Protein AF-A0A7S0GGL2-F1 (afdb_monomer)

InterPro domains:
  IPR001406 Pseudouridine synthase I, TruA [PTHR11142] (1-83)
  IPR020095 Pseudouridine synthase I, TruA, C-terminal [G3DSA:3.30.70.6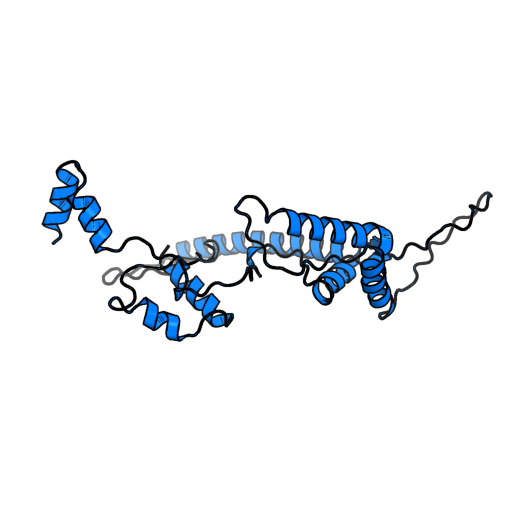60] (1-111)
  IPR020097 Pseudouridine synthase I, TruA, alpha/beta domain [PF01416] (1-54)
  IPR020103 Pseudouridine synthase, catalytic domain superfamily [SSF55120] (1-62)

Nearest PDB structures (foldseek):
  7u5e-assembly1_I  TM=2.558E-01  e=5.193E+00  Aeromonas salmonicida

Secondary structure (DSSP, 8-state):
-HHHHHHHHHHHHHTTSS-TTHHHHHH-TTT-SS-B-PPPPPSTT--------TT-PPP--HHHHHHHHHHHHHHHHHHHHHHHHHHHHHHHHHHH-EEEIIIIIHHHHHHHHHHHHHTT-SS-------------HHHHHHHHHHHHHSS-------PPP-----PPPS------EEEHHHHHHHHHHHH----S-GGG-----PPPGGGSPB---HHHHHHHHHHS---HHHHHHHHTT-

Structure (mmCIF, N/CA/C/O backbone):
data_AF-A0A7S0GGL2-F1
#
_entry.id   AF-A0A7S0GGL2-F1
#
loop_
_atom_site.group_PDB
_atom_site.id
_atom_site.type_symbol
_atom_site.label_atom_id
_atom_site.label_alt_id
_atom_site.label_comp_id
_atom_site.label_asym_id
_atom_site.label_entity_id
_atom_site.label_seq_id
_atom_site.pdbx_PDB_ins_code
_atom_site.Cartn_x
_atom_site.Cartn_y
_atom_site.Cartn_z
_atom_site.occupancy
_atom_site.B_iso_or_equiv
_atom_site.auth_seq_id
_atom_site.auth_comp_id
_atom_site.auth_asym_id
_atom_site.auth_atom_id
_atom_site.pdbx_PDB_model_num
ATOM 1 N N . HIS A 1 1 ? -1.624 2.626 17.159 1.00 85.12 1 HIS A N 1
ATOM 2 C CA . HIS A 1 1 ? -1.009 1.329 16.772 1.00 85.12 1 HIS A CA 1
ATOM 3 C C . HIS A 1 1 ? -1.930 0.103 16.883 1.00 85.12 1 HIS A C 1
ATOM 5 O O . HIS A 1 1 ? -1.621 -0.893 16.240 1.00 85.12 1 HIS A O 1
ATOM 11 N N . MET A 1 2 ? -3.026 0.138 17.659 1.00 89.06 2 MET A N 1
ATOM 12 C CA . MET A 1 2 ? -3.895 -1.026 17.925 1.00 89.06 2 MET A CA 1
ATOM 13 C C . MET A 1 2 ? -4.377 -1.755 16.659 1.00 89.06 2 MET A C 1
ATOM 15 O O . MET A 1 2 ? -4.039 -2.921 16.479 1.00 89.06 2 MET A O 1
ATOM 19 N N . ILE A 1 3 ? -5.062 -1.053 15.748 1.00 91.31 3 ILE A N 1
ATOM 20 C CA . ILE A 1 3 ? -5.593 -1.624 14.494 1.00 91.31 3 ILE A CA 1
ATOM 21 C C . ILE A 1 3 ? -4.484 -2.320 13.689 1.00 91.31 3 ILE A C 1
ATOM 23 O O . ILE A 1 3 ? -4.624 -3.470 13.293 1.00 91.31 3 ILE A O 1
ATOM 27 N N . ARG A 1 4 ? -3.326 -1.666 13.537 1.00 91.81 4 ARG A N 1
ATOM 28 C CA . ARG A 1 4 ? -2.160 -2.211 12.815 1.00 91.81 4 ARG A CA 1
ATOM 29 C C . ARG A 1 4 ? -1.585 -3.483 13.454 1.00 91.81 4 ARG A C 1
ATOM 31 O O . ARG A 1 4 ? -0.989 -4.285 12.744 1.00 91.81 4 ARG A O 1
ATOM 38 N N . CYS A 1 5 ? -1.726 -3.666 14.770 1.00 89.56 5 CYS A N 1
ATOM 39 C CA . CYS A 1 5 ? -1.315 -4.904 15.443 1.00 89.56 5 CYS A CA 1
ATOM 40 C C . CYS A 1 5 ? -2.316 -6.031 15.169 1.00 89.56 5 CYS A C 1
ATOM 42 O O . CYS A 1 5 ? -1.895 -7.133 14.843 1.00 89.56 5 CYS A O 1
ATOM 44 N N . ILE A 1 6 ? -3.620 -5.742 15.256 1.00 91.62 6 ILE A N 1
ATOM 45 C CA . ILE A 1 6 ? -4.685 -6.717 14.973 1.00 91.62 6 ILE A CA 1
ATOM 46 C C . ILE A 1 6 ? -4.562 -7.212 13.531 1.00 91.62 6 ILE A C 1
ATOM 48 O O . ILE A 1 6 ? -4.436 -8.408 13.308 1.00 91.62 6 ILE A O 1
ATOM 52 N N . VAL A 1 7 ? -4.482 -6.287 12.570 1.00 92.00 7 VAL A N 1
ATOM 53 C CA . VAL A 1 7 ? -4.337 -6.599 11.140 1.00 92.00 7 VAL A CA 1
ATOM 54 C C . VAL A 1 7 ? -3.110 -7.474 10.877 1.00 92.00 7 VAL A C 1
ATOM 56 O O . VAL A 1 7 ? -3.201 -8.453 10.148 1.00 92.00 7 VAL A O 1
ATOM 59 N N . SER A 1 8 ? -1.975 -7.165 11.508 1.00 90.25 8 SER A N 1
ATOM 60 C CA . SER A 1 8 ? -0.751 -7.966 11.398 1.00 90.25 8 SER A CA 1
ATOM 61 C C . SER A 1 8 ? -0.955 -9.413 11.864 1.00 90.25 8 SER A C 1
ATOM 63 O O . SER A 1 8 ? -0.558 -10.345 11.169 1.00 90.25 8 SER A O 1
ATOM 65 N N . ILE A 1 9 ? -1.629 -9.613 13.003 1.00 90.31 9 ILE A N 1
ATOM 66 C CA . ILE A 1 9 ? -1.954 -10.949 13.525 1.00 90.31 9 ILE A CA 1
ATOM 67 C C . ILE A 1 9 ? -2.893 -11.689 12.572 1.00 90.31 9 ILE A C 1
ATOM 69 O O . ILE A 1 9 ? -2.624 -12.839 12.231 1.00 90.31 9 ILE A O 1
ATOM 73 N N . THR A 1 10 ? -3.932 -11.021 12.070 1.00 91.88 10 THR A N 1
ATOM 74 C CA . THR A 1 10 ? -4.851 -11.603 11.083 1.00 91.88 10 THR A CA 1
ATOM 75 C C . THR A 1 10 ? -4.122 -12.020 9.802 1.00 91.88 10 THR A C 1
ATOM 77 O O . THR A 1 10 ? -4.358 -13.115 9.299 1.00 91.88 10 THR A O 1
ATOM 80 N N . PHE A 1 11 ? -3.186 -11.205 9.303 1.00 89.88 11 PHE A N 1
ATOM 81 C CA . PHE A 1 11 ? -2.358 -11.560 8.146 1.00 89.88 11 PHE A CA 1
ATOM 82 C C . PHE A 1 11 ? -1.427 -12.743 8.419 1.00 89.88 11 PHE A C 1
ATOM 84 O O . PHE A 1 11 ? -1.179 -13.521 7.504 1.00 89.88 11 PHE A O 1
ATOM 91 N N . MET A 1 12 ? -0.892 -12.893 9.635 1.00 88.62 12 MET A N 1
ATOM 92 C CA . MET A 1 12 ? -0.079 -14.065 9.991 1.00 88.62 12 MET A CA 1
ATOM 93 C C . MET A 1 12 ? -0.921 -15.346 9.991 1.00 88.62 12 MET A C 1
ATOM 95 O O . MET A 1 12 ? -0.458 -16.365 9.491 1.00 88.62 12 MET A O 1
ATOM 99 N N . VAL A 1 13 ? -2.171 -15.283 10.459 1.00 91.38 13 VAL A N 1
ATOM 100 C CA . VAL A 1 13 ? -3.112 -16.412 10.361 1.00 91.38 13 VAL A CA 1
ATOM 101 C C . VAL A 1 13 ? -3.452 -16.724 8.900 1.00 91.38 13 VAL A C 1
ATOM 103 O O . VAL A 1 13 ? -3.399 -17.879 8.495 1.00 91.38 13 VAL A O 1
ATOM 106 N N . GLY A 1 14 ? -3.742 -15.705 8.083 1.00 89.12 14 GLY A N 1
ATOM 107 C CA . GLY A 1 14 ? -4.053 -15.885 6.658 1.00 89.12 14 GLY A CA 1
ATOM 108 C C . GLY A 1 14 ? -2.878 -16.386 5.807 1.00 89.12 14 GLY A C 1
ATOM 109 O O . GLY A 1 14 ? -3.097 -16.977 4.759 1.00 89.12 14 GLY A O 1
ATOM 110 N N . GLN A 1 15 ? -1.640 -16.175 6.261 1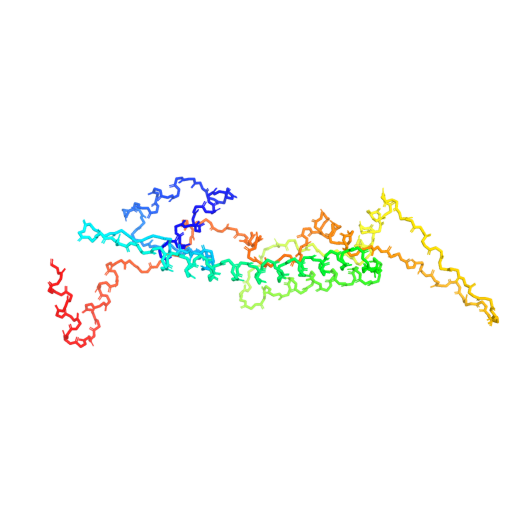.00 87.94 15 GLN A N 1
ATOM 111 C CA . GLN A 1 15 ? -0.422 -16.740 5.665 1.00 87.94 15 GLN A CA 1
ATOM 112 C C . GLN A 1 15 ? -0.048 -18.110 6.257 1.00 87.94 15 GLN A C 1
ATOM 114 O O . GLN A 1 15 ? 1.053 -18.590 6.002 1.00 87.94 15 GLN A O 1
ATOM 119 N N . GLU A 1 16 ? -0.913 -18.703 7.089 1.00 87.94 16 GLU A N 1
ATOM 120 C CA . GLU A 1 16 ? -0.693 -19.991 7.769 1.00 87.94 16 GLU A CA 1
ATOM 121 C C . GLU A 1 16 ? 0.537 -20.018 8.698 1.00 87.94 16 GLU A C 1
ATOM 123 O O . GLU A 1 16 ? 1.019 -21.076 9.100 1.00 87.94 16 GLU A O 1
ATOM 128 N N . LEU A 1 17 ? 1.034 -18.844 9.096 1.00 87.81 17 LEU A N 1
ATOM 129 C CA . LEU A 1 17 ? 2.144 -18.703 10.041 1.00 87.81 17 LEU A CA 1
ATOM 130 C C . LEU A 1 17 ? 1.690 -18.903 11.494 1.00 87.81 17 LEU A C 1
ATOM 132 O O . LEU A 1 17 ? 2.488 -19.262 12.356 1.00 87.81 17 LEU A O 1
ATOM 136 N N . GLU A 1 18 ? 0.409 -18.660 11.773 1.00 90.62 18 GLU A N 1
ATOM 137 C CA . GLU A 1 18 ? -0.217 -18.856 13.080 1.00 90.62 18 GLU A CA 1
ATOM 138 C C . GLU A 1 18 ? -1.558 -19.572 12.939 1.00 90.62 18 GLU A C 1
ATOM 140 O O . GLU A 1 18 ? -2.272 -19.413 11.949 1.00 90.62 18 GLU A O 1
ATOM 145 N N . LYS A 1 19 ? -1.947 -20.314 13.976 1.00 92.75 19 LYS A N 1
ATOM 146 C CA . LYS A 1 19 ? -3.270 -20.942 14.027 1.00 92.75 19 LYS A CA 1
ATOM 147 C C . LYS A 1 19 ? -4.346 -19.915 14.419 1.00 92.75 19 LYS A C 1
ATOM 149 O O . LYS A 1 19 ? -4.064 -19.064 15.262 1.00 92.75 19 LYS A O 1
ATOM 154 N N . PRO A 1 20 ? -5.598 -20.016 13.928 1.00 93.75 20 PRO A N 1
ATOM 155 C CA . PRO A 1 20 ? -6.679 -19.085 14.283 1.00 93.75 20 PRO A CA 1
ATOM 156 C C . PRO A 1 20 ? -6.919 -18.929 15.794 1.00 93.75 20 PRO A C 1
ATOM 158 O O . PRO A 1 20 ? -7.280 -17.850 16.264 1.00 93.75 20 PRO A O 1
ATOM 161 N N . GLN A 1 21 ? -6.651 -19.984 16.572 1.00 93.94 21 GLN A N 1
ATOM 162 C CA . GLN A 1 21 ? -6.771 -20.008 18.033 1.00 93.94 21 GLN A CA 1
ATOM 163 C C . GLN A 1 21 ? -5.877 -18.971 18.731 1.00 93.94 21 GLN A C 1
ATOM 165 O O . GLN A 1 21 ? -6.146 -18.619 19.880 1.00 93.94 21 GLN A O 1
ATOM 170 N N . ILE A 1 22 ? -4.847 -18.449 18.051 1.00 90.69 22 ILE A N 1
ATOM 171 C CA . ILE A 1 22 ? -3.942 -17.441 18.606 1.00 90.69 22 ILE A CA 1
ATOM 172 C C . ILE A 1 22 ? -4.695 -16.197 19.088 1.00 90.69 22 ILE A C 1
ATOM 174 O O . ILE A 1 22 ? -4.342 -15.633 20.116 1.00 90.69 22 ILE A O 1
ATOM 178 N N . MET A 1 23 ? -5.770 -15.788 18.403 1.00 89.00 23 MET A N 1
ATOM 179 C CA . MET A 1 23 ? -6.530 -14.597 18.794 1.00 89.00 23 MET A CA 1
ATOM 180 C C . MET A 1 23 ? -7.182 -14.767 20.165 1.00 89.00 23 MET A C 1
ATOM 182 O O . MET A 1 23 ? -7.050 -13.891 21.016 1.00 89.00 23 MET A O 1
ATOM 186 N N . THR A 1 24 ? -7.831 -15.908 20.405 1.00 90.50 24 THR A N 1
ATOM 187 C CA . THR A 1 24 ? -8.464 -16.211 21.694 1.00 90.50 24 THR A CA 1
ATOM 188 C C . THR A 1 24 ? -7.425 -16.322 22.802 1.00 90.50 24 THR A C 1
ATOM 190 O O . THR A 1 24 ? -7.624 -15.772 23.879 1.00 90.50 24 THR A O 1
ATOM 193 N N . GLN A 1 25 ? -6.286 -16.963 22.529 1.00 89.88 25 GLN A N 1
ATOM 194 C CA . GLN A 1 25 ? -5.216 -17.094 23.518 1.00 89.88 25 GLN A CA 1
ATOM 195 C C . GLN A 1 25 ? -4.610 -15.736 23.903 1.00 89.88 25 GLN A C 1
ATOM 197 O O . GLN A 1 25 ? -4.301 -15.510 25.067 1.00 89.88 25 GLN A O 1
ATOM 202 N N . LEU A 1 26 ? -4.451 -14.811 22.950 1.00 88.69 26 LEU A N 1
ATOM 203 C CA . LEU A 1 26 ? -3.907 -13.474 23.217 1.00 88.69 26 LEU A CA 1
ATOM 204 C C . LEU A 1 26 ? -4.879 -12.549 23.964 1.00 88.69 26 LEU A C 1
ATOM 206 O O . LEU A 1 26 ? -4.434 -11.568 24.557 1.00 88.69 26 LEU A O 1
ATOM 210 N N . LEU A 1 27 ? -6.183 -12.832 23.909 1.00 88.69 27 LEU A N 1
ATOM 211 C CA . LEU A 1 27 ? -7.211 -12.115 24.670 1.00 88.69 27 LEU A CA 1
ATOM 212 C C . LEU A 1 27 ? -7.397 -12.679 26.085 1.00 88.69 27 LEU A C 1
ATOM 214 O O . LEU A 1 27 ? -8.015 -12.023 26.922 1.00 88.69 27 LEU A O 1
ATOM 218 N N . ASP A 1 28 ? -6.857 -13.865 26.363 1.00 88.50 28 ASP A N 1
ATOM 219 C CA . ASP A 1 28 ? -6.895 -14.469 27.686 1.00 88.50 28 ASP A CA 1
ATOM 220 C C . ASP A 1 28 ? -5.820 -13.863 28.599 1.00 88.50 28 ASP A C 1
ATOM 222 O O . ASP A 1 28 ? -4.635 -14.204 28.555 1.00 88.50 28 ASP A O 1
ATOM 226 N N . ILE A 1 29 ? -6.267 -12.954 29.461 1.00 84.94 29 ILE A N 1
ATOM 227 C CA . ILE A 1 29 ? -5.422 -12.233 30.417 1.00 84.94 29 ILE A CA 1
ATOM 228 C C . ILE A 1 29 ? -4.818 -13.190 31.456 1.00 84.94 29 ILE A C 1
ATOM 230 O O . ILE A 1 29 ? -3.714 -12.940 31.939 1.00 84.94 29 ILE A O 1
ATOM 234 N N . SER A 1 30 ? -5.494 -14.301 31.775 1.00 84.62 30 SER A N 1
ATOM 235 C CA . SER A 1 30 ? -5.023 -15.245 32.794 1.00 84.62 30 SER A CA 1
ATOM 236 C C . SER A 1 30 ? -3.754 -15.979 32.353 1.00 84.62 30 SER A C 1
ATOM 238 O O . SER A 1 30 ? -2.825 -16.154 33.140 1.00 84.62 30 SER A O 1
ATOM 240 N N . THR A 1 31 ? -3.674 -16.342 31.072 1.00 81.19 31 THR A N 1
ATOM 241 C CA . THR A 1 31 ? -2.515 -17.030 30.486 1.00 81.19 31 THR A CA 1
ATOM 242 C C . THR A 1 31 ? -1.508 -16.063 29.857 1.00 81.19 31 THR A C 1
ATOM 244 O O . THR A 1 31 ? -0.315 -16.372 29.765 1.00 81.19 31 THR A O 1
ATOM 247 N N . ASN A 1 32 ? -1.950 -14.867 29.453 1.00 82.50 32 ASN A N 1
ATOM 248 C CA . ASN A 1 32 ? -1.137 -13.859 28.776 1.00 82.50 32 ASN A CA 1
ATOM 249 C C . ASN A 1 32 ? -1.280 -12.464 29.401 1.00 82.50 32 ASN A C 1
ATOM 251 O O . ASN A 1 32 ? -1.671 -11.504 28.740 1.00 82.50 32 ASN A O 1
ATOM 255 N N . ALA A 1 33 ? -0.842 -12.328 30.657 1.00 80.00 33 ALA A N 1
ATOM 256 C CA . ALA A 1 33 ? -0.850 -11.064 31.408 1.00 80.00 33 ALA A CA 1
ATOM 257 C C . ALA A 1 33 ? -0.071 -9.906 30.741 1.00 80.00 33 ALA A C 1
ATOM 259 O O . ALA A 1 33 ? -0.263 -8.735 31.069 1.00 80.00 33 ALA A O 1
ATOM 260 N N . ALA A 1 34 ? 0.820 -10.211 29.793 1.00 80.12 34 ALA A N 1
ATOM 261 C CA . ALA A 1 34 ? 1.583 -9.215 29.058 1.00 80.12 34 ALA A CA 1
ATOM 262 C C . ALA A 1 34 ? 1.552 -9.456 27.551 1.00 80.12 34 ALA A C 1
ATOM 264 O O . ALA A 1 34 ? 1.648 -10.581 27.060 1.00 80.12 34 ALA A O 1
ATOM 265 N N . LYS A 1 35 ? 1.497 -8.345 26.813 1.00 79.38 35 LYS A N 1
ATOM 266 C CA . LYS A 1 35 ? 1.465 -8.326 25.354 1.00 79.38 35 LYS A CA 1
ATOM 267 C C . LYS A 1 35 ? 2.798 -8.839 24.772 1.00 79.38 35 LYS A C 1
ATOM 269 O O . LYS A 1 35 ? 3.834 -8.216 25.038 1.00 79.38 35 LYS A O 1
ATOM 274 N N . PRO A 1 36 ? 2.801 -9.899 23.946 1.00 83.88 36 PRO A N 1
ATOM 275 C CA . PRO A 1 36 ? 3.976 -10.285 23.174 1.00 83.88 36 PRO A CA 1
ATOM 276 C C . PRO A 1 36 ? 4.321 -9.262 22.083 1.00 83.88 36 PRO A C 1
ATOM 278 O O . PRO A 1 36 ? 3.509 -8.431 21.664 1.00 83.88 36 PRO A O 1
ATOM 281 N N . SER A 1 37 ? 5.569 -9.305 21.620 1.00 81.81 37 SER A N 1
ATOM 282 C CA . SER A 1 37 ? 6.059 -8.413 20.567 1.00 81.81 37 SER A CA 1
ATOM 283 C C . SER A 1 37 ? 5.462 -8.765 19.192 1.00 81.81 37 SER A C 1
ATOM 285 O O . SER A 1 37 ? 5.916 -9.689 18.508 1.00 81.81 37 SER A O 1
ATOM 287 N N . TYR A 1 38 ? 4.436 -8.020 18.768 1.00 81.31 38 TYR A N 1
ATOM 288 C CA . TYR A 1 38 ? 3.848 -8.145 17.427 1.00 81.31 38 TYR A CA 1
ATOM 289 C C . TYR A 1 38 ? 4.544 -7.229 16.416 1.00 81.31 38 TYR A C 1
ATOM 291 O O . TYR A 1 38 ? 4.858 -6.082 16.751 1.00 81.31 38 TYR A O 1
ATOM 299 N N . PRO A 1 39 ? 4.698 -7.667 15.152 1.00 80.69 39 PRO A N 1
ATOM 300 C CA . PRO A 1 39 ? 5.069 -6.758 14.088 1.00 80.69 39 PRO A CA 1
ATOM 301 C C . PRO A 1 39 ? 3.887 -5.834 13.791 1.00 80.69 39 PRO A C 1
ATOM 303 O O . PRO A 1 39 ? 2.721 -6.215 13.907 1.00 80.69 39 PRO A O 1
ATOM 306 N N . MET A 1 40 ? 4.183 -4.605 13.398 1.00 83.62 40 MET A N 1
ATOM 307 C CA . MET A 1 40 ? 3.164 -3.654 12.983 1.00 83.62 40 MET A CA 1
ATOM 308 C C . MET A 1 40 ? 2.909 -3.777 11.485 1.00 83.62 40 MET A C 1
ATOM 310 O O . MET A 1 40 ? 3.856 -3.683 10.706 1.00 83.62 40 MET A O 1
ATOM 314 N N . ALA A 1 41 ? 1.644 -3.913 11.075 1.00 87.50 41 ALA A N 1
ATOM 315 C CA . ALA A 1 41 ? 1.280 -3.778 9.665 1.00 87.50 41 ALA A CA 1
ATOM 316 C C . ALA A 1 41 ? 1.709 -2.393 9.131 1.00 87.50 41 ALA A C 1
ATOM 318 O O . ALA A 1 41 ? 1.793 -1.455 9.933 1.00 87.50 41 ALA A O 1
ATOM 319 N N . PRO A 1 42 ? 1.970 -2.214 7.824 1.00 85.19 42 PRO A N 1
ATOM 320 C CA . PRO A 1 42 ? 2.239 -0.897 7.236 1.00 85.19 42 PRO A CA 1
ATOM 321 C C . PRO A 1 42 ? 1.149 0.135 7.593 1.00 85.19 42 PRO A C 1
ATOM 323 O O . PRO A 1 42 ? -0.009 -0.225 7.787 1.00 85.19 42 PRO A O 1
ATOM 326 N N . ASP A 1 43 ? 1.508 1.412 7.733 1.00 86.25 43 ASP A N 1
ATOM 327 C CA . ASP A 1 43 ? 0.558 2.516 7.992 1.00 86.25 43 ASP A CA 1
ATOM 328 C C . ASP A 1 43 ? -0.124 3.005 6.729 1.00 86.25 43 ASP A C 1
ATOM 330 O O . ASP A 1 43 ? -1.301 3.334 6.790 1.00 86.25 43 ASP A O 1
ATOM 334 N N . LYS A 1 44 ? 0.597 3.032 5.605 1.00 87.12 44 LYS A N 1
ATOM 335 C CA . LYS A 1 44 ? 0.088 3.518 4.319 1.00 87.12 44 LYS A CA 1
ATOM 336 C C . LYS A 1 44 ? -1.335 3.038 3.954 1.00 87.12 44 LYS A C 1
ATOM 338 O O . LYS A 1 44 ? -2.098 3.873 3.483 1.00 87.12 44 LYS A O 1
ATOM 343 N N . PRO A 1 45 ? -1.730 1.761 4.150 1.00 87.56 45 PRO A N 1
ATOM 344 C CA . PRO A 1 45 ? -3.081 1.305 3.810 1.00 87.56 45 PRO A CA 1
ATOM 345 C C . PRO A 1 45 ? -4.155 1.610 4.872 1.00 87.56 45 PRO A C 1
ATOM 347 O O . PRO A 1 45 ? -5.322 1.301 4.651 1.00 87.56 45 PRO A O 1
ATOM 350 N N . LEU A 1 46 ? -3.804 2.159 6.040 1.00 91.81 46 LEU A N 1
ATOM 351 C CA . LEU A 1 46 ? -4.774 2.455 7.094 1.00 91.81 46 LEU A CA 1
ATOM 352 C C . LEU A 1 46 ? -5.471 3.794 6.819 1.00 91.81 46 LEU A C 1
ATOM 354 O O . LEU A 1 46 ? -4.887 4.853 7.036 1.00 91.81 46 LEU A O 1
ATOM 358 N N . VAL A 1 47 ? -6.739 3.736 6.409 1.00 92.31 47 VAL A N 1
ATOM 359 C CA . VAL A 1 47 ? -7.560 4.916 6.097 1.00 92.31 47 VAL A CA 1
ATOM 360 C C . VAL A 1 47 ? -8.733 5.017 7.071 1.00 92.31 47 VAL A C 1
ATOM 362 O O . VAL A 1 47 ? -9.471 4.052 7.273 1.00 92.31 47 VAL A O 1
ATOM 365 N N . LEU A 1 48 ? -8.917 6.193 7.679 1.00 93.06 48 LEU A N 1
ATOM 366 C CA . LEU A 1 48 ? -10.131 6.508 8.433 1.00 93.06 48 LEU A CA 1
ATOM 367 C C . LEU A 1 48 ? -11.256 6.805 7.438 1.00 93.06 48 LEU A C 1
ATOM 369 O O . LEU A 1 48 ? -11.258 7.856 6.808 1.00 93.06 48 LEU A O 1
ATOM 373 N N . HIS A 1 49 ? -12.187 5.866 7.288 1.00 90.88 49 HIS A N 1
ATOM 374 C CA . HIS A 1 49 ? -13.234 5.956 6.270 1.00 90.88 49 HIS A CA 1
ATOM 375 C C . HIS A 1 49 ? -14.469 6.743 6.729 1.00 90.88 49 HIS A C 1
ATOM 377 O O . HIS A 1 49 ? -15.004 7.554 5.981 1.00 90.88 49 HIS A O 1
ATOM 383 N N . LYS A 1 50 ? -14.948 6.497 7.954 1.00 89.25 50 LYS A N 1
ATOM 384 C CA . LYS A 1 50 ? -16.197 7.074 8.462 1.00 89.25 50 LYS A CA 1
ATOM 385 C C . LYS A 1 50 ? -16.110 7.314 9.965 1.00 89.25 50 LYS A C 1
ATOM 387 O O . LYS A 1 50 ? -15.533 6.500 10.685 1.00 89.25 50 LYS A O 1
ATOM 392 N N . CYS A 1 51 ? -16.729 8.399 10.415 1.00 90.94 51 CYS A N 1
ATOM 393 C CA . CYS A 1 51 ? -16.999 8.679 11.820 1.00 90.94 51 CYS A CA 1
ATOM 394 C C . CYS A 1 51 ? -18.511 8.818 12.001 1.00 90.94 51 CYS A C 1
ATOM 396 O O . CYS A 1 51 ? -19.153 9.520 11.222 1.00 90.94 51 CYS A O 1
ATOM 398 N N . ASP A 1 52 ? -19.056 8.172 13.025 1.00 88.38 52 ASP A N 1
ATOM 399 C CA . ASP A 1 52 ? -20.474 8.244 13.373 1.00 88.38 52 ASP A CA 1
ATOM 400 C C . ASP A 1 52 ? -20.646 8.957 14.717 1.00 88.38 52 ASP A C 1
ATOM 402 O O . ASP A 1 52 ? -19.852 8.771 15.641 1.00 88.38 52 ASP A O 1
ATOM 406 N N . PHE A 1 53 ? -21.680 9.795 14.812 1.00 92.06 53 PHE A N 1
ATOM 407 C CA . PHE A 1 53 ? -21.969 10.615 15.985 1.00 92.06 53 PHE A CA 1
ATOM 408 C C . PHE A 1 53 ? -23.466 10.538 16.298 1.00 92.06 53 PHE A C 1
ATOM 410 O O . PHE A 1 53 ? -24.292 10.954 15.491 1.00 92.06 53 PHE A O 1
ATOM 417 N N . ASN A 1 54 ? -23.818 10.031 17.481 1.00 90.62 54 ASN A N 1
ATOM 418 C CA . ASN A 1 54 ? -25.200 9.647 17.807 1.00 90.62 54 ASN A CA 1
ATOM 419 C C . ASN A 1 54 ? -26.219 10.801 17.764 1.00 90.62 54 ASN A C 1
ATOM 421 O O . ASN A 1 54 ? -27.391 10.556 17.513 1.00 90.62 54 ASN A O 1
ATOM 425 N N . ASN A 1 55 ? -25.785 12.044 17.990 1.00 92.81 55 ASN A N 1
ATOM 426 C CA . ASN A 1 55 ? -26.669 13.213 18.102 1.00 92.81 55 ASN A CA 1
ATOM 427 C C . ASN A 1 55 ? -26.328 14.319 17.092 1.00 92.81 55 ASN A C 1
ATOM 429 O O . ASN A 1 55 ? -26.635 15.486 17.322 1.00 92.81 55 ASN A O 1
ATOM 433 N N . VAL A 1 56 ? -25.646 13.977 15.996 1.00 93.44 56 VAL A N 1
ATOM 434 C CA . VAL A 1 56 ? -25.275 14.938 14.951 1.00 93.44 56 VAL A CA 1
ATOM 435 C C . VAL A 1 56 ? -25.761 14.409 13.615 1.00 93.44 56 VAL A C 1
ATOM 437 O O . VAL A 1 56 ? -25.355 13.339 13.174 1.00 93.44 56 VAL A O 1
ATOM 440 N N . THR A 1 57 ? -26.622 15.180 12.955 1.00 88.12 57 THR A N 1
ATOM 441 C CA . THR A 1 57 ? -27.009 14.914 11.567 1.00 88.12 57 THR A CA 1
ATOM 442 C C . THR A 1 57 ? -26.149 15.778 10.660 1.00 88.12 57 THR A C 1
ATOM 444 O O . THR A 1 57 ? -26.193 17.005 10.745 1.00 88.12 57 THR A O 1
ATOM 447 N N . PHE A 1 58 ? -25.353 15.149 9.799 1.00 87.38 58 PHE A N 1
ATOM 448 C CA . PHE A 1 58 ? -24.581 15.875 8.798 1.00 87.38 58 PHE A CA 1
ATOM 449 C C . PHE A 1 58 ? -25.491 16.277 7.639 1.00 87.38 58 PHE A C 1
ATOM 451 O O . PHE A 1 58 ? -26.135 15.433 7.020 1.00 87.38 58 PHE A O 1
ATOM 458 N N . GLY A 1 59 ? -25.542 17.577 7.356 1.00 89.25 59 GLY A N 1
ATOM 459 C CA . GLY A 1 59 ? -26.142 18.103 6.136 1.00 89.25 59 GLY A CA 1
ATOM 460 C C . GLY A 1 59 ? -25.118 18.141 5.006 1.00 89.25 59 GLY A C 1
ATOM 461 O O . GLY A 1 59 ? -23.943 18.432 5.233 1.00 89.25 59 GLY A O 1
ATOM 462 N N . TYR A 1 60 ? -25.577 17.895 3.782 1.00 92.88 60 TYR A N 1
ATOM 463 C CA . TYR A 1 60 ? -24.761 17.993 2.576 1.00 92.88 60 TYR A CA 1
ATOM 464 C C . TYR A 1 60 ? -25.381 19.012 1.627 1.00 92.88 60 TYR A C 1
ATOM 466 O O . TYR A 1 60 ? -26.596 19.036 1.440 1.00 92.88 60 TYR A O 1
ATOM 474 N N . THR A 1 61 ? -24.547 19.847 1.014 1.00 97.12 61 THR A N 1
ATOM 475 C CA . THR A 1 61 ? -24.970 20.751 -0.060 1.00 97.12 61 THR A CA 1
ATOM 476 C C . THR A 1 61 ? -24.411 20.244 -1.381 1.00 97.12 61 THR A C 1
ATOM 478 O O . THR A 1 61 ? -23.278 19.760 -1.433 1.00 97.12 61 THR A O 1
ATOM 481 N N . SER A 1 62 ? -25.180 20.379 -2.463 1.00 98.00 62 SER A N 1
ATOM 482 C CA . SER A 1 62 ? -24.749 19.937 -3.794 1.00 98.00 62 SER A CA 1
ATOM 483 C C . SER A 1 62 ? -23.436 20.595 -4.221 1.00 98.00 62 SER A C 1
ATOM 485 O O . SER A 1 62 ? -22.590 19.931 -4.804 1.00 98.00 62 SER A O 1
ATOM 487 N N . GLN A 1 63 ? -23.222 21.866 -3.859 1.00 97.56 63 GLN A N 1
ATOM 488 C CA . GLN A 1 63 ? -21.974 22.577 -4.146 1.00 97.56 63 GLN A CA 1
ATOM 489 C C . GLN A 1 63 ? -20.767 21.948 -3.439 1.00 97.56 63 GLN A C 1
ATOM 491 O O . GLN A 1 63 ? -19.721 21.765 -4.058 1.00 97.56 63 GLN A O 1
ATOM 496 N N . ASN A 1 64 ? -20.895 21.604 -2.153 1.00 96.75 64 ASN A N 1
ATOM 497 C CA . ASN A 1 64 ? -19.792 20.998 -1.407 1.00 96.75 64 ASN A CA 1
ATOM 498 C C . ASN A 1 64 ? -19.494 19.589 -1.917 1.00 96.75 64 ASN A C 1
ATOM 500 O O . ASN A 1 64 ? -18.328 19.242 -2.078 1.00 96.75 64 ASN A O 1
ATOM 504 N N . LEU A 1 65 ? -20.537 18.804 -2.209 1.00 97.25 65 LEU A N 1
ATOM 505 C CA . LEU A 1 65 ? -20.377 17.479 -2.807 1.00 97.25 65 LEU A CA 1
ATOM 506 C C . LEU A 1 65 ? -19.674 17.572 -4.163 1.00 97.25 65 LEU A C 1
ATOM 508 O O . LEU A 1 65 ? -18.683 16.883 -4.366 1.00 97.25 65 LEU A O 1
ATOM 512 N N . TRP A 1 66 ? -20.115 18.477 -5.041 1.00 97.94 66 TRP A N 1
ATOM 513 C CA . TRP A 1 66 ? -19.480 18.714 -6.338 1.00 97.94 66 TRP A CA 1
ATOM 514 C C . TRP A 1 66 ? -18.001 19.082 -6.198 1.00 97.94 66 TRP A C 1
ATOM 516 O O . TRP A 1 66 ? -17.151 18.474 -6.840 1.00 97.94 66 TRP A O 1
ATOM 526 N N . ASN A 1 67 ? -17.679 20.037 -5.321 1.00 98.00 67 ASN A N 1
ATOM 527 C CA . ASN A 1 67 ? -16.303 20.486 -5.114 1.00 98.00 67 ASN A CA 1
ATOM 528 C C . ASN A 1 67 ? -15.397 19.357 -4.602 1.00 98.00 67 ASN A C 1
ATOM 530 O O . ASN A 1 67 ? -14.258 19.234 -5.050 1.00 98.00 67 ASN A O 1
ATOM 534 N N . VAL A 1 68 ? -15.892 18.534 -3.670 1.00 96.69 68 VAL A N 1
ATOM 535 C CA . VAL A 1 68 ? -15.139 17.388 -3.143 1.00 96.69 68 VAL A CA 1
ATOM 536 C C . VAL A 1 68 ? -14.968 16.316 -4.215 1.00 96.69 68 VAL A C 1
ATOM 538 O O . VAL A 1 68 ? -13.854 15.831 -4.390 1.00 96.69 68 VAL A O 1
ATOM 541 N N . THR A 1 69 ? -16.023 15.979 -4.961 1.00 98.06 69 THR A N 1
ATOM 542 C CA . THR A 1 69 ? -15.943 15.015 -6.067 1.00 98.06 69 THR A CA 1
ATOM 543 C C . THR A 1 69 ? -14.933 15.468 -7.113 1.00 98.06 69 THR A C 1
ATOM 545 O O . THR A 1 69 ? -13.995 14.731 -7.392 1.00 98.06 69 THR A O 1
ATOM 548 N N . TYR A 1 70 ? -15.045 16.707 -7.599 1.00 98.19 70 TYR A N 1
ATOM 549 C CA . TYR A 1 70 ? -14.110 17.284 -8.565 1.00 98.19 70 TYR A CA 1
ATOM 550 C C . TYR A 1 70 ? -12.658 17.229 -8.068 1.00 98.19 70 TYR A C 1
ATOM 552 O O . TYR A 1 70 ? -11.745 16.847 -8.794 1.00 98.19 70 TYR A O 1
ATOM 560 N N . HIS A 1 71 ? -12.428 17.573 -6.798 1.00 98.00 71 HIS A N 1
ATOM 561 C CA . HIS A 1 71 ? -11.094 17.512 -6.208 1.00 98.00 71 HIS A CA 1
ATOM 562 C C . HIS A 1 71 ? -10.530 16.084 -6.150 1.00 98.00 71 HIS A C 1
ATOM 564 O O . HIS A 1 71 ? -9.347 15.883 -6.432 1.00 98.00 71 HIS A O 1
ATOM 570 N N . LEU A 1 72 ? -11.356 15.102 -5.782 1.00 97.75 72 LEU A N 1
ATOM 571 C CA . LEU A 1 72 ? -10.947 13.699 -5.720 1.00 97.75 72 LEU A CA 1
ATOM 572 C C . LEU A 1 72 ? -10.699 13.112 -7.114 1.00 97.75 72 LEU A C 1
ATOM 574 O O . LEU A 1 72 ? -9.733 12.373 -7.281 1.00 97.75 72 LEU A O 1
ATOM 578 N N . GLU A 1 73 ? -11.522 13.462 -8.103 1.00 98.19 73 GLU A N 1
ATOM 579 C CA . GLU A 1 73 ? -11.342 13.041 -9.497 1.00 98.19 73 GLU A CA 1
ATOM 580 C C . GLU A 1 73 ? -10.031 13.576 -10.081 1.00 98.19 73 GLU A C 1
ATOM 582 O O . GLU A 1 73 ? -9.261 12.796 -10.639 1.00 98.19 73 GLU A O 1
ATOM 587 N N . ASN A 1 74 ? -9.704 14.851 -9.848 1.00 97.88 74 ASN A N 1
ATOM 588 C CA . ASN A 1 74 ? -8.428 15.425 -10.290 1.00 97.88 74 ASN A CA 1
ATOM 589 C C . ASN A 1 74 ? -7.219 14.717 -9.657 1.00 97.88 74 ASN A C 1
ATOM 591 O O . ASN A 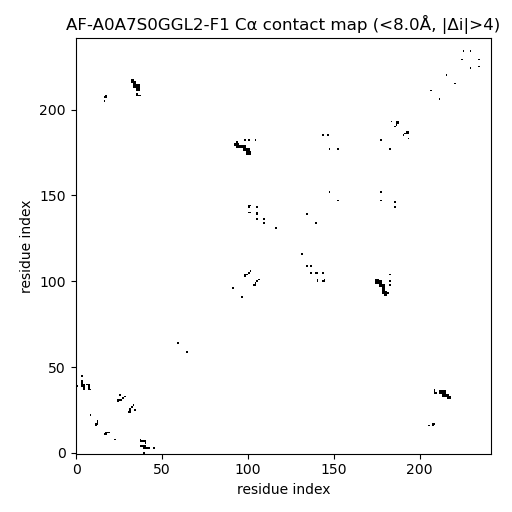1 74 ? -6.255 14.388 -10.345 1.00 97.88 74 ASN A O 1
ATOM 595 N N . GLN A 1 75 ? -7.261 14.445 -8.345 1.00 97.75 75 GLN A N 1
ATOM 596 C CA . GLN A 1 75 ? -6.184 13.696 -7.685 1.00 97.75 75 GLN A CA 1
ATOM 597 C C . GLN A 1 75 ? -6.064 12.270 -8.229 1.00 97.75 75 GLN A C 1
ATOM 599 O O . GLN A 1 75 ? -4.958 11.751 -8.390 1.00 97.75 75 GLN A O 1
ATOM 604 N N . TRP A 1 76 ? -7.197 11.615 -8.482 1.00 97.75 76 TRP A N 1
ATOM 605 C CA . TRP A 1 76 ? -7.215 10.276 -9.053 1.00 97.75 76 TRP A CA 1
ATOM 606 C C . TRP A 1 76 ? -6.582 10.260 -10.446 1.00 97.75 76 TRP A C 1
ATOM 608 O O . TRP A 1 76 ? -5.745 9.395 -10.705 1.00 97.75 76 TRP A O 1
ATOM 618 N N . GLU A 1 77 ? -6.908 11.231 -11.301 1.00 97.62 77 GLU A N 1
ATOM 619 C CA . GLU A 1 77 ? -6.342 11.353 -12.645 1.00 97.62 77 GLU A CA 1
ATOM 620 C C . GLU A 1 77 ? -4.811 11.464 -12.599 1.00 97.62 77 GLU A C 1
ATOM 622 O O . GLU A 1 77 ? -4.109 10.673 -13.236 1.00 97.62 77 GLU A O 1
ATOM 627 N N . GLU A 1 78 ? -4.274 12.367 -11.774 1.00 96.06 78 GLU A N 1
ATOM 628 C CA . GLU A 1 78 ? -2.825 12.538 -11.612 1.00 96.06 78 GLU A CA 1
ATOM 629 C C . GLU A 1 78 ? -2.135 11.252 -11.131 1.00 96.06 78 GLU A C 1
ATOM 631 O O . GLU A 1 78 ? -1.096 10.845 -11.667 1.00 96.06 78 GLU A O 1
ATOM 636 N N . LEU A 1 79 ? -2.715 10.586 -10.127 1.00 97.00 79 LEU A N 1
ATOM 637 C CA . LEU A 1 79 ? -2.161 9.359 -9.556 1.00 97.00 79 LEU A CA 1
ATOM 638 C C . LEU A 1 79 ? -2.196 8.195 -10.549 1.00 97.00 79 LEU A C 1
ATOM 640 O O . LEU A 1 79 ? -1.230 7.431 -10.622 1.00 97.00 79 LEU A O 1
ATOM 644 N N . VAL A 1 80 ? -3.278 8.053 -11.315 1.00 97.69 80 VAL A N 1
ATOM 645 C CA . VAL A 1 80 ? -3.415 6.998 -12.325 1.00 97.69 80 VAL A CA 1
ATOM 646 C C . VAL A 1 80 ? -2.442 7.223 -13.473 1.00 97.69 80 VAL A C 1
ATOM 648 O O . VAL A 1 80 ? -1.721 6.294 -13.835 1.00 97.69 80 VAL A O 1
ATOM 651 N N . LEU A 1 81 ? -2.333 8.449 -13.990 1.00 97.19 81 LEU A N 1
ATOM 652 C CA . LEU A 1 81 ? -1.356 8.780 -15.031 1.00 97.19 81 LEU A CA 1
ATOM 653 C C . LEU A 1 81 ? 0.078 8.513 -14.557 1.00 97.19 81 LEU A C 1
ATOM 655 O O . LEU A 1 81 ? 0.875 7.911 -15.279 1.00 97.19 81 LEU A O 1
ATOM 659 N N . GLY A 1 82 ? 0.412 8.915 -13.328 1.00 97.38 82 GLY A N 1
ATOM 660 C CA . GLY A 1 82 ? 1.711 8.621 -12.722 1.00 97.38 82 GLY A CA 1
ATOM 661 C C . GLY A 1 82 ? 1.979 7.117 -12.594 1.00 97.38 82 GLY A C 1
ATOM 662 O O . GLY A 1 82 ? 3.073 6.652 -12.925 1.00 97.38 82 GLY A O 1
ATOM 663 N N . ALA A 1 83 ? 0.981 6.344 -12.160 1.00 96.69 83 ALA A N 1
ATOM 664 C CA . ALA A 1 83 ? 1.092 4.896 -12.021 1.00 96.69 83 ALA A CA 1
ATOM 665 C C . ALA A 1 83 ? 1.293 4.196 -13.372 1.00 96.69 83 ALA A C 1
ATOM 667 O O . ALA A 1 83 ? 2.179 3.347 -13.486 1.00 96.69 83 ALA A O 1
ATOM 668 N N . GLU A 1 84 ? 0.522 4.564 -14.397 1.00 97.12 84 GLU A N 1
ATOM 669 C CA . GLU A 1 84 ? 0.640 3.967 -15.730 1.00 97.12 84 GLU A CA 1
ATOM 670 C C . GLU A 1 84 ? 1.973 4.311 -16.398 1.00 97.12 84 GLU A C 1
ATOM 672 O O . GLU A 1 84 ? 2.609 3.423 -16.957 1.00 97.12 84 GLU A O 1
ATOM 677 N N . ARG A 1 85 ? 2.487 5.538 -16.236 1.00 97.44 85 ARG A N 1
ATOM 678 C CA . ARG A 1 85 ? 3.836 5.904 -16.712 1.00 97.44 85 ARG A CA 1
ATOM 679 C C . ARG A 1 85 ? 4.929 5.020 -16.113 1.00 97.44 85 ARG A C 1
ATOM 681 O O . ARG A 1 85 ? 5.838 4.593 -16.820 1.00 97.44 85 ARG A O 1
ATOM 688 N N . ILE A 1 86 ? 4.860 4.745 -14.810 1.00 96.56 86 ILE A N 1
ATOM 689 C CA . ILE A 1 86 ? 5.838 3.877 -14.137 1.00 96.56 86 ILE A CA 1
ATOM 690 C C . ILE A 1 86 ? 5.680 2.428 -14.607 1.00 96.56 86 ILE A C 1
ATOM 692 O O . ILE A 1 86 ? 6.681 1.762 -14.865 1.00 96.56 86 ILE A O 1
ATOM 696 N N . LYS A 1 87 ? 4.443 1.933 -14.738 1.00 94.62 87 LYS A N 1
ATOM 697 C CA . LYS A 1 87 ? 4.183 0.582 -15.258 1.00 94.62 87 LYS A CA 1
ATOM 698 C C . LYS A 1 87 ? 4.705 0.413 -16.681 1.00 94.62 87 LYS A C 1
ATOM 700 O O . LYS A 1 87 ? 5.317 -0.610 -16.970 1.00 94.62 87 LYS A O 1
ATOM 705 N N . ASP A 1 88 ? 4.495 1.403 -17.539 1.00 96.75 88 ASP A N 1
ATOM 706 C CA . ASP A 1 88 ? 4.963 1.385 -18.921 1.00 96.75 88 ASP A CA 1
ATOM 707 C C . ASP A 1 88 ? 6.495 1.404 -19.008 1.00 96.75 88 ASP A C 1
ATOM 709 O O . ASP A 1 88 ? 7.091 0.602 -19.728 1.00 96.75 88 ASP A O 1
ATOM 713 N N . ALA A 1 89 ? 7.155 2.218 -18.177 1.00 96.19 89 ALA A N 1
ATOM 714 C CA . ALA A 1 89 ? 8.610 2.203 -18.054 1.00 96.19 89 ALA A CA 1
ATOM 715 C C . ALA A 1 89 ? 9.138 0.836 -17.574 1.00 96.19 89 ALA A C 1
ATOM 717 O O . ALA A 1 89 ? 10.122 0.328 -18.111 1.00 96.19 89 ALA A O 1
ATOM 718 N N . LEU A 1 90 ? 8.478 0.206 -16.594 1.00 93.50 90 LEU A N 1
ATOM 719 C CA . LEU A 1 90 ? 8.838 -1.138 -16.126 1.00 93.50 90 LEU A CA 1
ATOM 720 C C . LEU A 1 90 ? 8.648 -2.199 -17.216 1.00 93.50 90 LEU A C 1
ATOM 722 O O . LEU A 1 90 ? 9.516 -3.057 -17.373 1.00 93.50 90 LEU A O 1
ATOM 726 N N . ARG A 1 91 ? 7.551 -2.131 -17.978 1.00 93.88 91 ARG A N 1
ATOM 727 C CA . ARG A 1 91 ? 7.291 -3.029 -19.112 1.00 93.88 91 ARG A CA 1
ATOM 728 C C . ARG A 1 91 ? 8.355 -2.861 -20.195 1.00 93.88 91 ARG A C 1
ATOM 730 O O . ARG A 1 91 ? 8.957 -3.844 -20.611 1.00 93.88 91 ARG A O 1
ATOM 737 N N . SER A 1 92 ? 8.666 -1.618 -20.553 1.00 95.62 92 SER A N 1
ATOM 738 C CA . SER A 1 92 ? 9.715 -1.293 -21.522 1.00 95.62 92 SER A CA 1
ATOM 739 C C . SER A 1 92 ? 11.075 -1.846 -21.094 1.00 95.62 92 SER A C 1
ATOM 741 O O . SER A 1 92 ? 11.796 -2.423 -21.904 1.00 95.62 92 SER A O 1
ATOM 743 N N . LEU A 1 93 ? 11.422 -1.741 -19.806 1.00 94.38 93 LEU A N 1
ATOM 744 C CA . LEU A 1 93 ? 12.638 -2.362 -19.281 1.00 94.38 93 LEU A CA 1
ATOM 745 C C . LEU A 1 93 ? 12.606 -3.886 -19.429 1.00 94.38 93 LEU A C 1
ATOM 747 O O . LEU A 1 93 ? 13.607 -4.471 -19.820 1.00 94.38 93 LEU A O 1
ATOM 751 N N . GLN A 1 94 ? 11.483 -4.536 -19.124 1.00 92.19 94 GLN A N 1
ATOM 752 C CA . GLN A 1 94 ? 11.359 -5.993 -19.226 1.00 92.19 94 GLN A CA 1
ATOM 753 C C . GLN A 1 94 ? 11.448 -6.507 -20.667 1.00 92.19 94 GLN A C 1
ATOM 755 O O . GLN A 1 94 ? 12.017 -7.578 -20.882 1.00 92.19 94 GLN A O 1
ATOM 760 N N . GLU A 1 95 ? 10.901 -5.766 -21.626 1.00 91.81 95 GLU A N 1
ATOM 761 C CA . GLU A 1 95 ? 10.841 -6.163 -23.034 1.00 91.81 95 GLU A CA 1
ATOM 762 C C . GLU A 1 95 ? 12.134 -5.839 -23.789 1.00 91.81 95 GLU A C 1
ATOM 764 O O . GLU A 1 95 ? 12.670 -6.708 -24.475 1.00 91.81 95 GLU A O 1
ATOM 769 N N . TYR A 1 96 ? 12.665 -4.620 -23.638 1.00 91.56 96 TYR A N 1
ATOM 770 C CA . TYR A 1 96 ? 13.745 -4.120 -24.495 1.00 91.56 96 TYR A CA 1
ATOM 771 C C . TYR A 1 96 ? 15.143 -4.209 -23.878 1.00 91.56 96 TYR A C 1
ATOM 773 O O . TYR A 1 96 ? 16.130 -4.209 -24.616 1.00 91.56 96 TYR A O 1
ATOM 781 N N . ALA A 1 97 ? 15.275 -4.265 -22.547 1.00 93.00 97 ALA A N 1
ATOM 782 C CA . ALA A 1 97 ? 16.598 -4.370 -21.938 1.00 93.00 97 ALA A CA 1
ATOM 783 C C . ALA A 1 97 ? 17.134 -5.796 -22.105 1.00 93.00 97 ALA A C 1
ATOM 785 O O . ALA A 1 97 ? 16.573 -6.749 -21.563 1.00 93.00 97 ALA A O 1
ATOM 786 N N . MET A 1 98 ? 18.237 -5.929 -22.838 1.00 91.12 98 MET A N 1
ATOM 787 C CA . MET A 1 98 ? 18.916 -7.201 -23.066 1.00 91.12 98 MET A CA 1
ATOM 788 C C . MET A 1 98 ? 20.137 -7.306 -22.160 1.00 91.12 98 MET A C 1
ATOM 790 O O . MET A 1 98 ? 20.968 -6.399 -22.132 1.00 91.12 98 MET A O 1
ATOM 794 N N . ILE A 1 99 ? 20.258 -8.420 -21.443 1.00 90.88 99 ILE A N 1
ATOM 795 C CA . ILE A 1 99 ? 21.371 -8.676 -20.527 1.00 90.88 99 ILE A CA 1
ATOM 796 C C . ILE A 1 99 ? 22.109 -9.957 -20.902 1.00 90.88 99 ILE A C 1
ATOM 798 O O . ILE A 1 99 ? 21.499 -10.916 -21.378 1.00 90.88 99 ILE A O 1
ATOM 802 N N . ASP A 1 100 ? 23.421 -9.983 -20.668 1.00 89.62 100 ASP A N 1
ATOM 803 C CA . ASP A 1 100 ? 24.220 -11.195 -20.845 1.00 89.62 100 ASP A CA 1
ATOM 804 C C . ASP A 1 100 ? 24.045 -12.117 -19.636 1.00 89.62 100 ASP A C 1
ATOM 806 O O . ASP A 1 100 ? 24.352 -11.751 -18.498 1.00 89.62 100 ASP A O 1
ATOM 810 N N . VAL A 1 101 ? 23.562 -13.334 -19.882 1.00 84.62 101 VAL A N 1
ATOM 811 C CA . VAL A 1 101 ? 23.352 -14.334 -18.830 1.00 84.62 101 VAL A CA 1
ATOM 812 C C . VAL A 1 101 ? 24.670 -14.744 -18.176 1.00 84.62 101 VAL A C 1
ATOM 814 O O . VAL A 1 101 ? 24.729 -14.880 -16.953 1.00 84.62 101 VAL A O 1
ATOM 817 N N . ARG A 1 102 ? 25.719 -14.973 -18.975 1.00 80.88 102 ARG A N 1
ATOM 818 C CA . ARG A 1 102 ? 26.955 -15.626 -18.518 1.00 80.88 102 ARG A CA 1
ATOM 819 C C . ARG A 1 102 ? 27.827 -14.677 -17.710 1.00 80.88 102 ARG A C 1
ATOM 821 O O . ARG A 1 102 ? 28.401 -15.097 -16.710 1.00 80.88 102 ARG A O 1
ATOM 828 N N . GLU A 1 103 ? 27.928 -13.429 -18.158 1.00 82.50 103 GLU A N 1
ATOM 829 C CA . GLU A 1 103 ? 28.821 -12.438 -17.553 1.00 82.50 103 GLU A CA 1
ATOM 830 C C . GLU A 1 103 ? 28.100 -11.529 -16.556 1.00 82.50 103 GLU A C 1
ATOM 832 O O . GLU A 1 103 ? 28.576 -11.364 -15.435 1.00 82.50 103 GLU A O 1
ATOM 837 N N . ASP A 1 104 ? 26.958 -10.950 -16.933 1.00 89.06 104 ASP A N 1
ATOM 838 C CA . ASP A 1 104 ? 26.315 -9.899 -16.138 1.00 89.06 104 ASP A CA 1
ATOM 839 C C . ASP A 1 104 ? 25.351 -10.487 -15.098 1.00 89.06 104 ASP A C 1
ATOM 841 O O . ASP A 1 104 ? 25.555 -10.333 -13.890 1.00 89.06 104 ASP A O 1
ATOM 845 N N . LEU A 1 105 ? 24.355 -11.269 -15.539 1.00 88.25 105 LEU A N 1
ATOM 846 C CA . LEU A 1 105 ? 23.342 -11.831 -14.637 1.00 88.25 105 LEU A CA 1
ATOM 847 C C . LEU A 1 105 ? 23.960 -12.742 -13.569 1.00 88.25 105 LEU A C 1
ATOM 849 O O . LEU A 1 105 ? 23.639 -12.618 -12.385 1.00 88.25 105 LEU A O 1
ATOM 853 N N . CYS A 1 106 ? 24.860 -13.647 -13.969 1.00 87.19 106 CYS A N 1
ATOM 854 C CA . CYS A 1 106 ? 25.538 -14.548 -13.035 1.00 87.19 106 CYS A CA 1
ATOM 855 C C . CYS A 1 106 ? 26.352 -13.780 -11.989 1.00 87.19 106 CYS A C 1
ATOM 857 O O . CYS A 1 106 ? 26.277 -14.106 -10.802 1.00 87.19 106 CYS A O 1
ATOM 859 N N . ARG A 1 107 ? 27.086 -12.741 -12.408 1.00 88.38 107 ARG A N 1
ATOM 860 C CA . ARG A 1 107 ? 27.874 -11.900 -11.503 1.00 88.38 107 ARG A CA 1
ATOM 861 C C . ARG A 1 107 ? 26.980 -11.141 -10.530 1.00 88.38 107 ARG A C 1
ATOM 863 O O . ARG A 1 107 ? 27.239 -11.163 -9.328 1.00 88.38 107 ARG A O 1
ATOM 870 N N . PHE A 1 108 ? 25.901 -10.532 -11.023 1.00 90.00 108 PHE A N 1
ATOM 871 C CA . PHE A 1 108 ? 24.923 -9.855 -10.176 1.00 90.00 108 PHE A CA 1
ATOM 872 C C . PHE A 1 108 ? 24.343 -10.797 -9.114 1.00 90.00 108 PHE A C 1
ATOM 874 O O . PHE A 1 108 ? 24.337 -10.456 -7.931 1.00 90.00 108 PHE A O 1
ATOM 881 N N . VAL A 1 109 ? 23.886 -11.990 -9.511 1.00 88.00 109 VAL A N 1
ATOM 882 C CA . VAL A 1 109 ? 23.295 -12.974 -8.591 1.00 88.00 109 VAL A CA 1
ATOM 883 C C . VAL A 1 109 ? 24.302 -13.411 -7.526 1.00 88.00 109 VAL A C 1
ATOM 885 O O . VAL A 1 109 ? 23.954 -13.475 -6.347 1.00 88.00 109 VAL A O 1
ATOM 888 N N . GLN A 1 110 ? 25.554 -13.672 -7.909 1.00 85.50 110 GLN A N 1
ATOM 889 C CA . GLN A 1 110 ? 26.613 -14.042 -6.964 1.00 85.50 110 GLN A CA 1
ATOM 890 C C . GLN A 1 110 ? 26.869 -12.938 -5.941 1.00 85.50 110 GLN A C 1
ATOM 892 O O . GLN A 1 110 ? 26.833 -13.196 -4.735 1.00 85.50 110 GLN A O 1
ATOM 897 N N . ASP A 1 111 ? 27.053 -11.701 -6.407 1.00 86.75 111 ASP A N 1
ATOM 898 C CA . ASP A 1 111 ? 27.267 -10.543 -5.540 1.00 86.75 111 ASP A CA 1
ATOM 899 C C . ASP A 1 111 ? 26.063 -10.304 -4.617 1.00 86.75 111 ASP A C 1
ATOM 901 O O . ASP A 1 111 ? 26.222 -9.960 -3.439 1.00 86.75 111 ASP A O 1
ATOM 905 N N . TYR A 1 112 ? 24.847 -10.504 -5.131 1.00 85.06 112 TYR A N 1
ATOM 906 C CA . TYR A 1 112 ? 23.609 -10.359 -4.375 1.00 85.06 112 TYR A CA 1
ATOM 907 C C . TYR A 1 112 ? 23.511 -11.393 -3.246 1.00 85.06 112 TYR A C 1
ATOM 909 O O . TYR A 1 112 ? 23.270 -11.029 -2.090 1.00 85.06 112 TYR A O 1
ATOM 917 N N . LEU A 1 113 ? 23.750 -12.673 -3.549 1.00 81.69 113 LEU A N 1
ATOM 918 C CA . LEU A 1 113 ? 23.719 -13.759 -2.567 1.00 81.69 113 LEU A CA 1
ATOM 919 C C . LEU A 1 113 ? 24.841 -13.618 -1.526 1.00 81.69 113 LEU A C 1
ATOM 921 O O . LEU A 1 113 ? 24.595 -13.800 -0.330 1.00 81.69 113 LEU A O 1
ATOM 925 N N . ALA A 1 114 ? 26.042 -13.205 -1.942 1.00 81.75 114 ALA A N 1
ATOM 926 C CA . ALA A 1 114 ? 27.159 -12.945 -1.034 1.00 81.75 114 ALA A CA 1
ATOM 927 C C . ALA A 1 114 ? 26.830 -11.827 -0.025 1.00 81.75 114 ALA A C 1
ATOM 929 O O . ALA A 1 114 ? 27.035 -11.981 1.184 1.00 81.75 114 ALA A O 1
ATOM 930 N N . LYS A 1 115 ? 26.241 -10.717 -0.493 1.00 79.44 115 LYS A N 1
ATOM 931 C CA . LYS A 1 115 ? 25.805 -9.604 0.372 1.00 79.44 115 LYS A CA 1
ATOM 932 C C . LYS A 1 115 ? 24.646 -9.996 1.295 1.00 79.44 115 LYS A C 1
ATOM 934 O O . LYS A 1 115 ? 24.623 -9.580 2.458 1.00 79.44 115 LYS A O 1
ATOM 939 N N . ALA A 1 116 ? 23.710 -10.819 0.816 1.00 67.38 116 ALA A N 1
ATOM 940 C CA . ALA A 1 116 ? 22.613 -11.347 1.627 1.00 67.38 116 ALA A CA 1
ATOM 941 C C . ALA A 1 116 ? 23.114 -12.262 2.766 1.00 67.38 116 ALA A C 1
ATOM 943 O O . ALA A 1 116 ? 22.553 -12.242 3.865 1.00 67.38 116 ALA A O 1
ATOM 944 N N . GLY A 1 117 ? 24.202 -13.009 2.544 1.00 56.47 117 GLY A N 1
ATOM 945 C CA . GLY A 1 117 ? 24.882 -13.802 3.573 1.00 56.47 117 GLY A CA 1
ATOM 946 C C . GLY A 1 117 ? 25.665 -12.964 4.596 1.00 56.47 117 GLY A C 1
ATOM 947 O O . GLY A 1 117 ? 25.641 -13.267 5.790 1.00 56.47 117 GLY A O 1
ATOM 948 N N . GLY A 1 118 ? 26.306 -11.871 4.162 1.00 43.56 118 GLY A N 1
ATOM 949 C CA . GLY A 1 118 ? 27.190 -11.041 4.996 1.00 43.56 118 GLY A CA 1
ATOM 950 C C . GLY A 1 118 ? 26.500 -10.161 6.049 1.00 43.56 118 GLY A C 1
ATOM 951 O O . GLY A 1 118 ? 27.109 -9.808 7.057 1.00 43.56 118 GLY A O 1
ATOM 952 N N . SER A 1 119 ? 25.211 -9.849 5.893 1.00 42.53 119 SER A N 1
ATOM 953 C CA . SER A 1 119 ? 24.477 -9.009 6.863 1.00 42.53 119 SER A CA 1
ATOM 954 C C . SER A 1 119 ? 24.053 -9.747 8.151 1.00 42.53 119 SER A C 1
ATOM 956 O O . SER A 1 119 ? 23.385 -9.166 9.003 1.00 42.53 119 SER A O 1
ATOM 958 N N . ARG A 1 120 ? 24.440 -11.021 8.335 1.00 44.34 120 ARG A N 1
ATOM 959 C CA . ARG A 1 120 ? 24.097 -11.852 9.511 1.00 44.34 120 ARG A CA 1
ATOM 960 C C . ARG A 1 120 ? 25.137 -11.852 10.650 1.00 44.34 120 ARG A C 1
ATOM 962 O O . ARG A 1 120 ? 25.084 -12.730 11.504 1.00 44.34 120 ARG A O 1
ATOM 969 N N . GLY A 1 121 ? 26.059 -10.886 10.727 1.00 36.44 121 GLY A N 1
ATOM 970 C CA . GLY A 1 121 ? 27.248 -11.020 11.588 1.00 36.44 121 GLY A CA 1
ATOM 971 C C . GLY A 1 121 ? 27.684 -9.816 12.428 1.00 36.44 121 GLY A C 1
ATOM 972 O O . GLY A 1 121 ? 28.853 -9.457 12.380 1.00 36.44 121 GLY A O 1
ATOM 973 N N . ARG A 1 122 ? 26.811 -9.235 13.262 1.00 35.00 122 ARG A N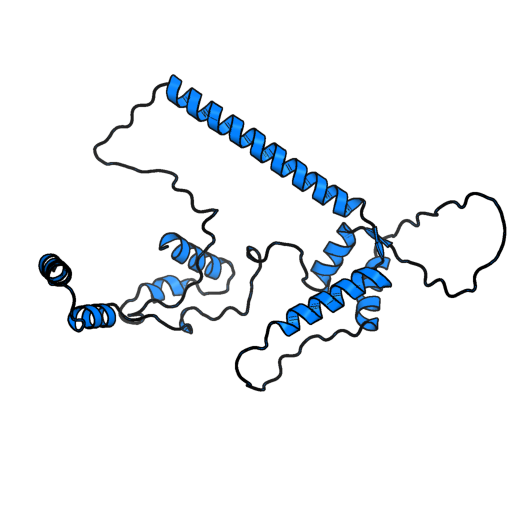 1
ATOM 974 C CA . ARG A 1 122 ? 27.236 -8.500 14.478 1.00 35.00 122 ARG A CA 1
ATOM 975 C C . ARG A 1 122 ? 26.334 -8.829 15.678 1.00 35.00 122 ARG A C 1
ATOM 977 O O . ARG A 1 122 ? 25.759 -7.943 16.286 1.00 35.00 122 ARG A O 1
ATOM 984 N N . SER A 1 123 ? 26.199 -10.113 16.026 1.00 33.44 123 SER A N 1
ATOM 985 C CA . SER A 1 123 ? 26.004 -10.534 17.426 1.00 33.44 123 SER A CA 1
ATOM 986 C C . SER A 1 123 ? 26.161 -12.050 17.593 1.00 33.44 123 SER A C 1
ATOM 988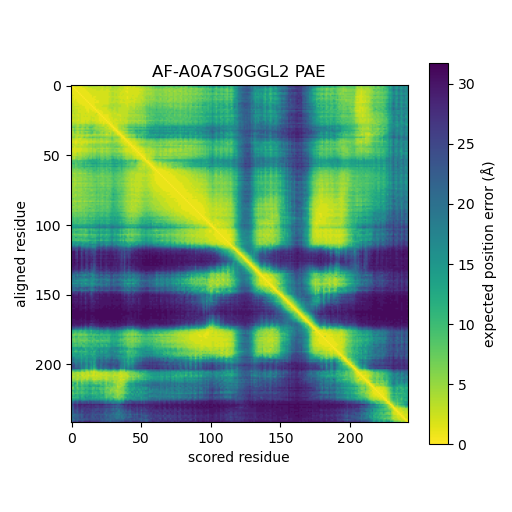 O O . SER A 1 123 ? 25.481 -12.823 16.930 1.00 33.44 123 SER A O 1
ATOM 990 N N . ARG A 1 124 ? 27.058 -12.419 18.517 1.00 33.22 124 ARG A N 1
ATOM 991 C CA . ARG A 1 124 ? 27.244 -13.708 19.213 1.00 33.22 124 ARG A CA 1
ATOM 992 C C . ARG A 1 124 ? 27.372 -15.001 18.390 1.00 33.22 124 ARG A C 1
ATOM 994 O O . ARG A 1 124 ? 26.412 -15.567 17.884 1.00 33.22 124 ARG A O 1
ATOM 1001 N N . LYS A 1 125 ? 28.599 -15.542 18.436 1.00 34.66 125 LYS A N 1
ATOM 1002 C CA . LYS A 1 125 ? 28.953 -16.953 18.221 1.00 34.66 125 LYS A CA 1
ATOM 1003 C C . LYS A 1 125 ? 27.902 -17.878 18.852 1.00 34.66 125 LYS A C 1
ATOM 1005 O O . LYS A 1 125 ? 27.862 -18.002 20.072 1.00 34.66 125 LYS A O 1
ATOM 1010 N N . ASN A 1 126 ? 27.137 -18.588 18.030 1.00 29.83 126 ASN A N 1
ATOM 1011 C CA . ASN A 1 126 ? 26.742 -19.946 18.370 1.00 29.83 126 ASN A CA 1
ATOM 1012 C C . ASN A 1 126 ? 26.696 -20.802 17.103 1.00 29.83 126 ASN A C 1
ATOM 1014 O O . ASN A 1 126 ? 26.081 -20.454 16.099 1.00 29.83 126 ASN A O 1
ATOM 1018 N N . LYS A 1 127 ? 27.467 -21.884 17.148 1.00 41.16 127 LYS A N 1
ATOM 1019 C CA . LYS A 1 127 ? 27.826 -22.757 16.036 1.00 41.16 127 LYS A CA 1
ATOM 1020 C C . LYS A 1 127 ? 26.768 -23.856 15.949 1.00 41.16 127 LYS A C 1
ATOM 1022 O O . LYS A 1 127 ? 26.742 -24.714 16.822 1.00 41.16 127 LYS A O 1
ATOM 1027 N N . LYS A 1 128 ? 25.915 -23.836 14.925 1.00 33.72 128 LYS A N 1
ATOM 1028 C CA . LYS A 1 128 ? 25.227 -25.024 14.389 1.00 33.72 128 LYS A CA 1
ATOM 1029 C C . LYS A 1 128 ? 24.802 -24.728 12.952 1.00 33.72 128 LYS A C 1
ATOM 1031 O O . LYS A 1 128 ? 24.259 -23.660 12.682 1.00 33.72 128 LYS A O 1
ATOM 1036 N N . GLY A 1 129 ? 25.192 -25.634 12.056 1.00 37.12 129 GLY A N 1
ATOM 1037 C CA . GLY A 1 129 ? 25.195 -25.468 10.606 1.00 37.12 129 GLY A CA 1
ATOM 1038 C C . GLY A 1 129 ? 23.875 -24.939 10.068 1.00 37.12 129 GLY A C 1
ATOM 1039 O O . GLY A 1 129 ? 22.817 -25.512 10.308 1.00 37.12 129 GLY A O 1
ATOM 1040 N N . LYS A 1 130 ? 23.962 -23.822 9.351 1.00 32.22 130 LYS A N 1
ATOM 1041 C CA . LYS A 1 130 ? 22.923 -23.380 8.435 1.00 32.22 130 LYS A CA 1
ATOM 1042 C C . LYS A 1 130 ? 23.566 -23.441 7.064 1.00 32.22 130 LYS A C 1
ATOM 1044 O O . LYS A 1 130 ? 24.452 -22.629 6.787 1.00 32.22 130 LYS A O 1
ATOM 1049 N N . ASP A 1 131 ? 23.181 -24.442 6.282 1.00 33.62 131 ASP A N 1
ATOM 1050 C CA . ASP A 1 131 ? 23.666 -24.644 4.923 1.00 33.62 131 ASP A CA 1
ATOM 1051 C C . ASP A 1 131 ? 23.396 -23.368 4.130 1.00 33.62 131 ASP A C 1
ATOM 1053 O O . ASP A 1 131 ? 22.266 -23.022 3.787 1.00 33.62 131 ASP A O 1
ATOM 1057 N N . THR A 1 132 ? 24.453 -22.587 3.944 1.00 44.69 132 THR A N 1
ATOM 1058 C CA . THR A 1 132 ? 24.429 -21.458 3.030 1.00 44.69 132 THR A CA 1
ATOM 1059 C C . THR A 1 132 ? 24.626 -22.092 1.669 1.00 44.69 132 THR A C 1
ATOM 1061 O O . THR A 1 132 ? 25.675 -22.683 1.431 1.00 44.69 132 THR A O 1
ATOM 1064 N N . LEU A 1 133 ? 23.602 -22.040 0.816 1.00 49.09 133 LEU A N 1
ATOM 1065 C CA . LEU A 1 133 ? 23.698 -22.478 -0.573 1.00 49.09 133 LEU A CA 1
ATOM 1066 C C . LEU A 1 133 ? 24.730 -21.589 -1.276 1.00 49.09 133 LEU A C 1
ATOM 1068 O O . LEU A 1 133 ? 24.414 -20.502 -1.757 1.00 49.09 133 LEU A O 1
ATOM 1072 N N . VAL A 1 134 ? 25.989 -22.015 -1.253 1.00 55.47 134 VAL A N 1
ATOM 1073 C CA . VAL A 1 134 ? 27.071 -21.396 -2.009 1.00 55.47 134 VAL A CA 1
ATOM 1074 C C . VAL A 1 134 ? 27.073 -22.086 -3.361 1.00 55.47 134 VAL A C 1
ATOM 1076 O O . VAL A 1 134 ? 27.590 -23.191 -3.495 1.00 55.47 134 VAL A O 1
ATOM 1079 N N . PHE A 1 135 ? 26.455 -21.459 -4.356 1.00 61.53 135 PHE A N 1
ATOM 1080 C CA . PHE A 1 135 ? 26.608 -21.922 -5.727 1.00 61.53 135 PHE A CA 1
ATOM 1081 C C . PHE A 1 135 ? 27.992 -21.523 -6.239 1.00 61.53 135 PHE A C 1
ATOM 1083 O O . PHE A 1 135 ? 28.406 -20.372 -6.065 1.00 61.53 135 PHE A O 1
ATOM 1090 N N . SER A 1 136 ? 28.704 -22.442 -6.896 1.00 71.25 136 SER A N 1
ATOM 1091 C CA . SER A 1 136 ? 29.872 -22.040 -7.676 1.00 71.25 136 SER A CA 1
ATOM 1092 C C . SER A 1 136 ? 29.421 -21.220 -8.892 1.00 71.25 136 SER A C 1
ATOM 1094 O O . SER A 1 136 ? 28.293 -21.358 -9.374 1.00 71.25 136 SER A O 1
ATOM 1096 N N . HIS A 1 137 ? 30.305 -20.367 -9.421 1.00 67.25 137 HIS A N 1
ATOM 1097 C CA . HIS A 1 137 ? 30.005 -19.592 -10.629 1.00 67.25 137 HIS A CA 1
ATOM 1098 C C . HIS A 1 137 ? 29.603 -20.501 -11.799 1.00 67.25 137 HIS A C 1
ATOM 1100 O O . HIS A 1 137 ? 28.727 -20.155 -12.588 1.00 67.25 137 HIS A O 1
ATOM 1106 N N . LEU A 1 138 ? 30.221 -21.679 -11.904 1.00 68.06 138 LEU A N 1
ATOM 1107 C CA . LEU A 1 138 ? 29.940 -22.631 -12.972 1.00 68.06 138 LEU A CA 1
ATOM 1108 C C . LEU A 1 138 ? 28.551 -23.274 -12.822 1.00 68.06 138 LEU A C 1
ATOM 1110 O O . LEU A 1 138 ? 27.874 -23.475 -13.828 1.00 68.06 138 LEU A O 1
ATOM 1114 N N . ASP A 1 139 ? 28.103 -23.532 -11.592 1.00 76.81 139 ASP A N 1
ATOM 1115 C CA . ASP A 1 139 ? 26.774 -24.100 -11.325 1.00 76.81 139 ASP A CA 1
ATOM 1116 C C . ASP A 1 139 ? 25.657 -23.100 -11.638 1.00 76.81 139 ASP A C 1
ATOM 1118 O O . ASP A 1 139 ? 24.644 -23.474 -12.224 1.00 76.81 139 ASP A O 1
ATOM 1122 N N . LEU A 1 140 ? 25.857 -21.814 -11.315 1.00 75.50 140 LEU A N 1
ATOM 1123 C CA . LEU A 1 140 ? 24.909 -20.752 -11.674 1.00 75.50 140 LEU A CA 1
ATOM 1124 C C . LEU A 1 140 ? 24.820 -20.547 -13.182 1.00 75.50 140 LEU A C 1
ATOM 1126 O O . LEU A 1 140 ? 23.715 -20.419 -13.708 1.00 75.50 140 LEU A O 1
ATOM 1130 N N . VAL A 1 141 ? 25.965 -20.548 -13.873 1.00 75.25 141 VAL A N 1
ATOM 1131 C CA . VAL A 1 141 ? 25.985 -20.446 -15.336 1.00 75.25 141 VAL A CA 1
ATOM 1132 C C . VAL A 1 141 ? 25.215 -21.611 -15.944 1.00 75.25 141 VAL A C 1
ATOM 1134 O O . VAL A 1 141 ? 24.353 -21.361 -16.771 1.00 75.25 141 VAL A O 1
ATOM 1137 N N . LYS A 1 142 ? 25.443 -22.858 -15.512 1.00 79.25 142 LYS A N 1
ATOM 1138 C CA . LYS A 1 142 ? 24.688 -24.017 -16.020 1.00 79.25 142 LYS A CA 1
ATOM 1139 C C . LYS A 1 142 ? 23.187 -23.898 -15.748 1.00 79.25 142 LYS A C 1
ATOM 1141 O O . LYS A 1 142 ? 22.396 -23.989 -16.681 1.00 79.25 142 LYS A O 1
ATOM 1146 N N . LEU A 1 143 ? 22.805 -23.600 -14.503 1.00 79.62 143 LEU A N 1
ATOM 1147 C CA . LEU A 1 143 ? 21.406 -23.481 -14.082 1.00 79.62 143 LEU A CA 1
ATOM 1148 C C . LEU A 1 143 ? 20.632 -22.43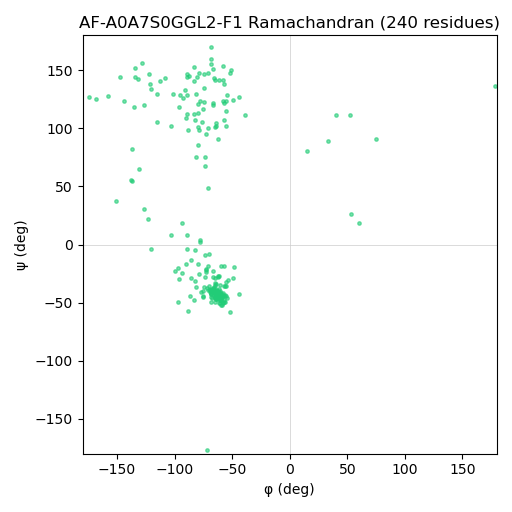4 -14.903 1.00 79.62 143 LEU A C 1
ATOM 1150 O O . LEU A 1 143 ? 19.488 -22.667 -15.307 1.00 79.62 143 LEU A O 1
ATOM 1154 N N . LEU A 1 144 ? 21.247 -21.271 -15.135 1.00 76.12 144 LEU A N 1
ATOM 1155 C CA . LEU A 1 144 ? 20.632 -20.160 -15.861 1.00 76.12 144 LEU A CA 1
ATOM 1156 C C . LEU A 1 144 ? 20.733 -20.329 -17.387 1.00 76.12 144 LEU A C 1
ATOM 1158 O O . LEU A 1 144 ? 19.826 -19.906 -18.102 1.00 76.12 144 LEU A O 1
ATOM 1162 N N . ASP A 1 145 ? 21.793 -20.964 -17.896 1.00 73.94 145 ASP A N 1
ATOM 1163 C CA . ASP A 1 145 ? 22.013 -21.174 -19.330 1.00 73.94 145 ASP A CA 1
ATOM 1164 C C . ASP A 1 145 ? 21.114 -22.281 -19.901 1.00 73.94 145 ASP A C 1
ATOM 1166 O O . ASP A 1 145 ? 20.468 -22.050 -20.924 1.00 73.94 145 ASP A O 1
ATOM 1170 N N . GLU A 1 146 ? 20.991 -23.429 -19.224 1.00 72.44 146 GLU A N 1
ATOM 1171 C CA . GLU A 1 146 ? 20.081 -24.523 -19.616 1.00 72.44 146 GLU A CA 1
ATOM 1172 C C . GLU A 1 146 ? 18.634 -24.013 -19.703 1.00 72.44 146 GLU A C 1
ATOM 1174 O O . GLU A 1 146 ? 17.976 -24.131 -20.738 1.00 72.44 146 GLU A O 1
ATOM 1179 N N . SER A 1 147 ? 18.194 -23.289 -18.671 1.00 65.44 147 SER A N 1
ATOM 1180 C CA . SER A 1 147 ? 16.837 -22.732 -18.585 1.00 65.44 147 SER A CA 1
ATOM 1181 C C . SER A 1 147 ? 16.552 -21.640 -19.627 1.00 65.44 147 SER A C 1
ATOM 1183 O O . SER A 1 147 ? 15.408 -21.440 -20.034 1.00 65.44 147 SER A O 1
ATOM 1185 N N . ALA A 1 148 ? 17.579 -20.911 -20.070 1.00 62.12 148 ALA A N 1
ATOM 1186 C CA . ALA A 1 148 ? 17.438 -19.909 -21.123 1.00 62.12 148 ALA A CA 1
ATOM 1187 C C . ALA A 1 148 ? 17.408 -20.524 -22.539 1.00 62.12 148 ALA A C 1
ATOM 1189 O O . ALA A 1 148 ? 17.000 -19.842 -23.474 1.00 62.12 148 ALA A O 1
ATOM 1190 N N . CYS A 1 149 ? 17.843 -21.779 -22.724 1.00 57.28 149 CYS A N 1
ATOM 1191 C CA . CYS A 1 149 ? 17.800 -22.480 -24.017 1.00 57.28 149 CYS A CA 1
ATOM 1192 C C . CYS A 1 149 ? 16.460 -23.182 -24.295 1.00 57.28 149 CYS A C 1
ATOM 1194 O O . CYS A 1 149 ? 16.081 -23.308 -25.455 1.00 57.28 149 CYS A O 1
ATOM 1196 N N . GLU A 1 150 ? 15.732 -23.625 -23.268 1.00 54.62 150 GLU A N 1
ATOM 1197 C CA . GLU A 1 150 ? 14.519 -24.453 -23.423 1.00 54.62 150 GLU A CA 1
ATOM 1198 C C . GLU A 1 150 ? 13.305 -23.718 -24.023 1.00 54.62 150 GLU A C 1
ATOM 1200 O O . GLU A 1 150 ? 12.301 -24.342 -24.356 1.00 54.62 150 GLU A O 1
ATOM 1205 N N . GLN A 1 151 ? 13.371 -22.394 -24.192 1.00 47.75 151 GLN A N 1
ATOM 1206 C CA . GLN A 1 151 ? 12.276 -21.595 -24.743 1.00 47.75 151 GLN A CA 1
ATOM 1207 C C . GLN A 1 151 ? 12.813 -20.564 -25.740 1.00 47.75 151 GLN A C 1
ATOM 1209 O O . GLN A 1 151 ? 13.035 -19.414 -25.375 1.00 47.75 151 GLN A O 1
ATOM 1214 N N . GLY A 1 152 ? 13.044 -21.029 -26.975 1.00 43.47 152 GLY A N 1
ATOM 1215 C CA . GLY A 1 152 ? 13.183 -20.258 -28.219 1.00 43.47 152 GLY A CA 1
ATOM 1216 C C . GLY A 1 152 ? 13.827 -18.875 -28.108 1.00 43.47 152 GLY A C 1
ATOM 1217 O O . GLY A 1 152 ? 13.126 -17.877 -27.988 1.00 43.47 152 GLY A O 1
ATOM 1218 N N . SER A 1 153 ? 15.155 -18.806 -28.224 1.00 42.56 153 SER A N 1
ATOM 1219 C CA . SER A 1 153 ? 15.841 -17.544 -28.514 1.00 42.56 153 SER A CA 1
ATOM 1220 C C . SER A 1 153 ? 15.816 -17.316 -30.023 1.00 42.56 153 SER A C 1
ATOM 1222 O O . SER A 1 153 ? 16.470 -18.046 -30.767 1.00 42.56 153 SER A O 1
ATOM 1224 N N . GLU A 1 154 ? 15.083 -16.301 -30.475 1.00 42.91 154 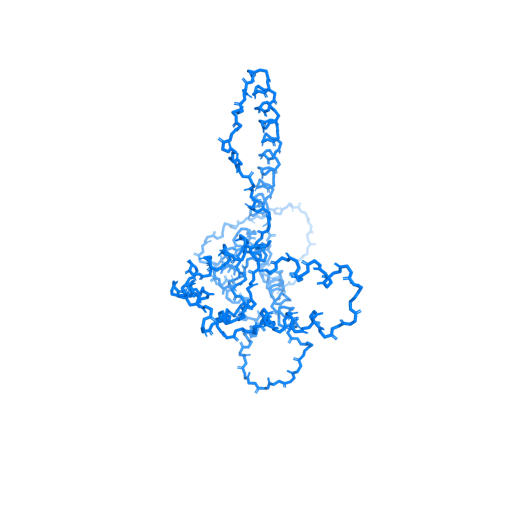GLU A N 1
ATOM 1225 C CA . GLU A 1 154 ? 15.238 -15.776 -31.829 1.00 42.91 154 GLU A CA 1
ATOM 1226 C C . GLU A 1 154 ? 16.627 -15.129 -31.924 1.00 42.91 154 GLU A C 1
ATOM 1228 O O . GLU A 1 154 ? 17.006 -14.266 -31.127 1.00 42.91 154 GLU A O 1
ATOM 1233 N N . MET A 1 155 ? 17.440 -15.649 -32.837 1.00 36.38 155 MET A N 1
ATOM 1234 C CA . MET A 1 155 ? 18.812 -15.223 -33.063 1.00 36.38 155 MET A CA 1
ATOM 1235 C C . MET A 1 155 ? 18.765 -13.927 -33.881 1.00 36.38 155 MET A C 1
ATOM 1237 O O . MET A 1 155 ? 18.569 -13.967 -35.092 1.00 36.38 155 MET A O 1
ATOM 1241 N N . LEU A 1 156 ? 18.892 -12.764 -33.238 1.00 38.03 156 LEU A N 1
ATOM 1242 C CA . LEU A 1 156 ? 19.056 -11.505 -33.968 1.00 38.03 156 LEU A CA 1
ATOM 1243 C C . LEU A 1 156 ? 20.472 -11.454 -34.557 1.00 38.03 156 LEU A C 1
ATOM 1245 O O . LEU A 1 156 ? 21.430 -11.069 -33.885 1.00 38.03 156 LEU A O 1
ATOM 1249 N N . ASP A 1 157 ? 20.592 -11.865 -35.820 1.00 31.62 157 ASP A N 1
ATOM 1250 C CA . ASP A 1 157 ? 21.786 -11.659 -36.637 1.00 31.62 157 ASP A CA 1
ATOM 1251 C C . ASP A 1 157 ? 21.978 -10.156 -36.873 1.00 31.62 157 ASP A C 1
ATOM 1253 O O . ASP A 1 157 ? 21.331 -9.523 -37.714 1.00 31.62 157 ASP A O 1
ATOM 1257 N N . VAL A 1 158 ? 22.896 -9.565 -36.112 1.00 39.28 158 VAL A N 1
ATOM 1258 C CA . VAL A 1 158 ? 23.427 -8.231 -36.387 1.00 39.28 158 VAL A CA 1
ATOM 1259 C C . VAL A 1 158 ? 24.161 -8.304 -37.729 1.00 39.28 158 VAL A C 1
ATOM 1261 O O . VAL A 1 158 ? 25.280 -8.808 -37.806 1.00 39.28 158 VAL A O 1
ATOM 1264 N N . ARG A 1 159 ? 23.526 -7.822 -38.805 1.00 32.44 159 ARG A N 1
ATOM 1265 C CA . ARG A 1 159 ? 24.158 -7.685 -40.129 1.00 32.44 159 ARG A CA 1
ATOM 1266 C C . ARG A 1 159 ? 25.442 -6.848 -40.011 1.00 32.44 159 ARG A C 1
ATOM 1268 O O . ARG A 1 159 ? 25.349 -5.691 -39.596 1.00 32.44 159 ARG A O 1
ATOM 1275 N N . PRO A 1 160 ? 26.618 -7.352 -40.425 1.00 38.06 160 PRO A N 1
ATOM 1276 C CA . PRO A 1 160 ? 27.807 -6.522 -40.503 1.00 38.06 160 PRO A CA 1
ATOM 1277 C C . PRO A 1 160 ? 27.801 -5.705 -41.802 1.00 38.06 160 PRO A C 1
ATOM 1279 O O . PRO A 1 160 ? 27.609 -6.237 -42.896 1.00 38.06 160 PRO A O 1
ATOM 1282 N N . SER A 1 161 ? 28.020 -4.396 -41.668 1.00 34.34 161 SER A N 1
ATOM 1283 C CA . SER A 1 161 ? 28.362 -3.500 -42.779 1.00 34.34 161 SER A CA 1
ATOM 1284 C C . SER A 1 161 ? 29.733 -3.892 -43.361 1.00 34.34 161 SER A C 1
ATOM 1286 O O . SER A 1 161 ? 30.625 -4.248 -42.584 1.00 34.34 161 SER A O 1
ATOM 1288 N N . PRO A 1 162 ? 29.951 -3.851 -44.690 1.00 43.34 162 PRO A N 1
ATOM 1289 C CA . PRO A 1 162 ? 31.187 -4.335 -45.280 1.00 43.34 162 PRO A CA 1
ATOM 1290 C C . PRO A 1 162 ? 32.228 -3.211 -45.358 1.00 43.34 162 PRO A C 1
ATOM 1292 O O . PRO A 1 162 ? 32.067 -2.294 -46.154 1.00 43.34 162 PRO A O 1
ATOM 1295 N N . ALA A 1 163 ? 33.312 -3.300 -44.580 1.00 39.59 163 ALA A N 1
ATOM 1296 C CA . ALA A 1 163 ? 34.655 -2.878 -45.009 1.00 39.59 163 ALA A CA 1
ATOM 1297 C C . ALA A 1 163 ? 35.743 -3.213 -43.964 1.00 39.59 163 ALA A C 1
ATOM 1299 O O . ALA A 1 163 ? 35.677 -2.772 -42.823 1.00 39.59 163 ALA A O 1
ATOM 1300 N N . ASN A 1 164 ? 36.786 -3.903 -44.444 1.00 38.59 164 ASN A N 1
ATOM 1301 C CA . ASN A 1 164 ? 38.172 -3.986 -43.945 1.00 38.59 164 ASN A CA 1
ATOM 1302 C C . ASN A 1 164 ? 38.529 -4.812 -42.680 1.00 38.59 164 ASN A C 1
ATOM 1304 O O . ASN A 1 164 ? 38.615 -4.309 -41.569 1.00 38.59 164 ASN A O 1
ATOM 1308 N N . GLN A 1 165 ? 38.857 -6.087 -42.951 1.00 42.44 165 GLN A N 1
ATOM 1309 C CA . GLN A 1 165 ? 40.027 -6.892 -42.519 1.00 42.44 165 GLN A CA 1
ATOM 1310 C C . GLN A 1 165 ? 40.563 -6.778 -41.073 1.00 42.44 165 GLN A C 1
ATOM 1312 O O . GLN A 1 165 ? 41.230 -5.811 -40.726 1.00 42.44 165 GLN A O 1
ATOM 1317 N N . THR A 1 166 ? 40.402 -7.852 -40.279 1.00 39.66 166 THR A N 1
ATOM 1318 C CA . THR A 1 166 ? 41.427 -8.830 -39.791 1.00 39.66 166 THR A CA 1
ATOM 1319 C C . THR A 1 166 ? 40.698 -9.840 -38.866 1.00 39.66 166 THR A C 1
ATOM 1321 O O . THR A 1 166 ? 39.861 -9.394 -38.082 1.00 39.66 166 THR A O 1
ATOM 1324 N N . PRO A 1 167 ? 40.925 -11.173 -38.915 1.00 42.16 167 PRO A N 1
ATOM 1325 C CA . PRO A 1 167 ? 40.208 -12.105 -38.035 1.00 42.16 167 PRO A CA 1
ATOM 1326 C C . PRO A 1 167 ? 40.737 -12.026 -36.588 1.00 42.16 167 PRO A C 1
ATOM 1328 O O . PRO A 1 167 ? 41.929 -12.262 -36.378 1.00 42.16 167 PRO A O 1
ATOM 1331 N N . PRO A 1 168 ? 39.906 -11.734 -35.567 1.00 43.12 168 PRO A N 1
ATOM 1332 C CA . PRO A 1 168 ? 40.324 -11.906 -34.182 1.00 43.12 168 PRO A CA 1
ATOM 1333 C C . PRO A 1 168 ? 40.346 -13.401 -33.815 1.00 43.12 168 PRO A C 1
ATOM 1335 O O . PRO A 1 168 ? 39.545 -14.194 -34.311 1.00 43.12 168 PRO A O 1
ATOM 1338 N N . ALA A 1 169 ? 41.281 -13.779 -32.942 1.00 34.81 169 ALA A N 1
ATOM 1339 C CA . ALA A 1 169 ? 41.458 -15.131 -32.409 1.00 34.81 169 ALA A CA 1
ATOM 1340 C C . ALA A 1 169 ? 40.150 -15.734 -31.835 1.00 34.81 169 ALA A C 1
ATOM 1342 O O . ALA A 1 169 ? 39.312 -14.994 -31.309 1.00 34.81 169 ALA A O 1
ATOM 1343 N N . PRO A 1 170 ? 39.953 -17.070 -31.876 1.00 43.47 170 PRO A N 1
ATOM 1344 C CA . PRO A 1 170 ? 38.719 -17.703 -31.429 1.00 43.47 170 PRO A CA 1
ATOM 1345 C C . PRO A 1 170 ? 38.710 -17.858 -29.902 1.00 43.47 170 PRO A C 1
ATOM 1347 O O . PRO A 1 170 ? 38.887 -18.944 -29.362 1.00 43.47 170 PRO A O 1
ATOM 1350 N N . THR A 1 171 ? 38.480 -16.762 -29.189 1.00 45.12 171 THR A N 1
ATOM 1351 C CA . THR A 1 171 ? 38.065 -16.771 -27.774 1.00 45.12 171 THR A CA 1
ATOM 1352 C C . THR A 1 171 ? 36.797 -15.942 -27.572 1.00 45.12 171 THR A C 1
ATOM 1354 O O . THR A 1 171 ? 36.561 -15.371 -26.512 1.00 45.12 171 THR A O 1
ATOM 1357 N N . SER A 1 172 ? 35.941 -15.878 -28.597 1.00 47.97 172 SER A N 1
ATOM 1358 C CA . SER A 1 172 ? 34.610 -15.281 -28.487 1.00 47.97 172 SER A CA 1
ATOM 1359 C C . SER A 1 172 ? 33.662 -16.283 -27.830 1.00 47.97 172 SER A C 1
ATOM 1361 O O . SER A 1 172 ? 32.981 -17.066 -28.495 1.00 47.97 172 SER A O 1
ATOM 1363 N N . THR A 1 173 ? 33.636 -16.296 -26.498 1.00 55.47 173 THR A N 1
ATOM 1364 C CA . THR A 1 173 ? 32.538 -16.909 -25.748 1.00 55.47 173 THR A CA 1
ATOM 1365 C C . THR A 1 173 ? 31.258 -16.214 -26.210 1.00 55.47 173 THR A C 1
ATOM 1367 O O . THR A 1 173 ? 31.071 -15.028 -25.945 1.00 55.47 173 THR A O 1
ATOM 1370 N N . LYS A 1 174 ? 30.415 -16.899 -26.993 1.00 68.12 174 LYS A N 1
ATOM 1371 C CA . LYS A 1 174 ? 29.206 -16.297 -27.575 1.00 68.12 174 LYS A CA 1
ATOM 1372 C C . LYS A 1 174 ? 28.342 -15.707 -26.455 1.00 68.12 174 LYS A C 1
ATOM 1374 O O . LYS A 1 174 ? 27.831 -16.453 -25.612 1.00 68.12 174 LYS A O 1
ATOM 1379 N N . LYS A 1 175 ? 28.194 -14.377 -26.460 1.00 74.00 175 LYS A N 1
ATOM 1380 C CA . LYS A 1 175 ? 27.321 -13.646 -25.536 1.00 74.00 175 LYS A CA 1
ATOM 1381 C C . LYS A 1 175 ? 25.904 -14.168 -25.693 1.00 74.00 175 LYS A C 1
ATOM 1383 O O . LYS A 1 175 ? 25.373 -14.187 -26.803 1.00 74.00 175 LYS A O 1
ATOM 1388 N N . LYS A 1 176 ? 25.307 -14.626 -24.595 1.00 84.12 176 LYS A N 1
ATOM 1389 C CA . LYS A 1 176 ? 23.922 -15.097 -24.597 1.00 84.12 176 LYS A CA 1
ATOM 1390 C C . LYS A 1 176 ? 23.057 -14.019 -23.977 1.00 84.12 176 LYS A C 1
ATOM 1392 O O . LYS A 1 176 ? 23.041 -13.865 -22.758 1.00 84.12 176 LYS A O 1
ATOM 1397 N N . LEU A 1 177 ? 22.372 -13.276 -24.835 1.00 89.38 177 LEU A N 1
ATOM 1398 C CA . LEU A 1 177 ? 21.509 -12.178 -24.432 1.00 89.38 177 LEU A CA 1
ATOM 1399 C C . LEU A 1 177 ? 20.085 -12.684 -24.201 1.00 89.38 177 LEU A C 1
ATOM 1401 O O . LEU A 1 177 ? 19.538 -13.394 -25.041 1.00 89.38 177 LEU A O 1
ATOM 1405 N N . ILE A 1 178 ? 19.483 -12.296 -23.081 1.00 91.06 178 ILE A N 1
ATOM 1406 C CA . ILE A 1 178 ? 18.055 -12.502 -22.803 1.00 91.06 178 ILE A CA 1
ATOM 1407 C C . ILE A 1 178 ? 17.414 -11.180 -22.392 1.00 91.06 178 ILE A C 1
ATOM 1409 O O . ILE A 1 178 ? 18.103 -10.292 -21.886 1.00 91.06 178 ILE A O 1
ATOM 1413 N N . SER A 1 179 ? 16.099 -11.056 -22.573 1.00 93.31 179 SER A N 1
ATOM 1414 C CA . SER A 1 179 ? 15.369 -9.891 -22.076 1.00 93.31 179 SER A CA 1
ATOM 1415 C C . SER A 1 179 ? 15.350 -9.862 -20.548 1.00 93.31 179 SER A C 1
ATOM 1417 O O . SER A 1 179 ? 15.362 -10.902 -19.875 1.00 93.31 179 SER A O 1
ATOM 1419 N N . TRP A 1 180 ? 15.279 -8.663 -19.975 1.00 93.44 180 TRP A N 1
ATOM 1420 C CA . TRP A 1 180 ? 15.201 -8.487 -18.530 1.00 93.44 180 TRP A CA 1
ATOM 1421 C C . TRP A 1 180 ? 13.961 -9.161 -17.931 1.00 93.44 180 TRP A C 1
ATOM 1423 O O . TRP A 1 180 ? 14.042 -9.744 -16.852 1.00 93.44 180 TRP A O 1
ATOM 1433 N N . GLY A 1 181 ? 12.831 -9.178 -18.645 1.00 90.00 181 GLY A N 1
ATOM 1434 C CA . GLY A 1 181 ? 11.632 -9.912 -18.230 1.00 90.00 181 GLY A CA 1
ATOM 1435 C C . GLY A 1 181 ? 11.894 -11.412 -18.058 1.00 90.00 181 GLY A C 1
ATOM 1436 O O . GLY A 1 181 ? 11.520 -11.995 -17.038 1.00 90.00 181 GLY A O 1
ATOM 1437 N N . LYS A 1 182 ? 12.624 -12.029 -18.999 1.00 89.56 182 LYS A N 1
ATOM 1438 C CA . LYS A 1 182 ? 13.047 -13.434 -18.896 1.00 89.56 182 LYS A CA 1
ATOM 1439 C C . LYS A 1 182 ? 13.997 -13.640 -17.716 1.00 89.56 182 LYS A C 1
ATOM 1441 O O . LYS A 1 182 ? 13.848 -14.602 -16.966 1.00 89.56 182 LYS A O 1
ATOM 1446 N N . ALA A 1 183 ? 14.947 -12.726 -17.524 1.00 90.56 183 ALA A N 1
ATOM 1447 C CA . ALA A 1 183 ? 15.889 -12.783 -16.410 1.00 90.56 183 ALA A CA 1
ATOM 1448 C C . ALA A 1 183 ? 15.183 -12.724 -15.046 1.00 90.56 183 ALA A C 1
ATOM 1450 O O . ALA A 1 183 ? 15.499 -13.516 -14.158 1.00 90.56 183 ALA A O 1
ATOM 1451 N N . LEU A 1 184 ? 14.190 -11.840 -14.890 1.00 90.00 184 LEU A N 1
ATOM 1452 C CA . LEU A 1 184 ? 13.352 -11.760 -13.691 1.00 90.00 184 LEU A CA 1
ATOM 1453 C C . LEU A 1 184 ? 12.604 -13.072 -13.428 1.00 90.00 184 LEU A C 1
ATOM 1455 O O . LEU A 1 184 ? 12.618 -13.563 -12.301 1.00 90.00 184 LEU A O 1
ATOM 1459 N N . GLN A 1 185 ? 12.008 -13.670 -14.462 1.00 87.56 185 GLN A N 1
ATOM 1460 C CA . GLN A 1 185 ? 11.307 -14.951 -14.343 1.00 87.56 185 GLN A CA 1
ATOM 1461 C C . GLN A 1 185 ? 12.253 -16.088 -13.925 1.00 87.56 185 GLN A C 1
ATOM 1463 O O . GLN A 1 185 ? 11.906 -16.904 -13.068 1.00 87.56 185 GLN A O 1
ATOM 1468 N N . LEU A 1 186 ? 13.460 -16.144 -14.497 1.00 88.25 186 LEU A N 1
ATOM 1469 C CA . LEU A 1 186 ? 14.480 -17.128 -14.122 1.00 88.25 186 LEU A CA 1
ATOM 1470 C C . LEU A 1 186 ? 14.917 -16.953 -12.662 1.00 88.25 186 LEU A C 1
ATOM 1472 O O . LEU A 1 186 ? 14.977 -17.928 -11.914 1.00 88.25 186 LEU A O 1
ATOM 1476 N N . MET A 1 187 ? 15.171 -15.714 -12.238 1.00 87.06 187 MET A N 1
ATOM 1477 C CA . MET A 1 187 ? 15.526 -15.400 -10.854 1.00 87.06 187 MET A CA 1
ATOM 1478 C C . MET A 1 187 ? 14.414 -15.769 -9.863 1.00 87.06 187 MET A C 1
ATOM 1480 O O . MET A 1 187 ? 14.709 -16.343 -8.814 1.00 87.06 187 MET A O 1
ATOM 1484 N N . GLU A 1 188 ? 13.144 -15.515 -10.187 1.00 84.69 188 GLU A N 1
ATOM 1485 C CA . GLU A 1 188 ? 12.034 -15.888 -9.305 1.00 84.69 188 GLU A CA 1
ATOM 1486 C C . GLU A 1 188 ? 11.870 -17.412 -9.225 1.00 84.69 188 GLU A C 1
ATOM 1488 O O . GLU A 1 188 ? 11.835 -17.975 -8.133 1.00 84.69 188 GLU A O 1
ATOM 1493 N N . THR A 1 189 ? 11.825 -18.096 -10.369 1.00 83.69 189 THR A N 1
ATOM 1494 C CA . THR A 1 189 ? 11.533 -19.539 -10.428 1.00 83.69 189 THR A CA 1
ATOM 1495 C C . THR A 1 189 ? 12.665 -20.413 -9.898 1.00 83.69 189 THR A C 1
ATOM 1497 O O . THR A 1 189 ? 12.402 -21.410 -9.229 1.00 83.69 189 THR A O 1
ATOM 1500 N N . LYS A 1 190 ? 13.925 -20.066 -10.186 1.00 84.00 190 LYS A N 1
ATOM 1501 C CA . LYS A 1 190 ? 15.082 -20.902 -9.828 1.00 84.00 190 LYS A CA 1
ATOM 1502 C C . LYS A 1 190 ? 15.743 -20.479 -8.525 1.00 84.00 190 LYS A C 1
ATOM 1504 O O . LYS A 1 190 ? 16.310 -21.321 -7.838 1.00 84.00 190 LYS A O 1
ATOM 1509 N N . LEU A 1 191 ? 15.685 -19.190 -8.189 1.00 80.25 191 LEU A N 1
ATOM 1510 C CA . LEU A 1 191 ? 16.422 -18.628 -7.055 1.00 80.25 191 LEU A CA 1
ATOM 1511 C C . LEU A 1 191 ? 15.508 -17.984 -6.004 1.00 80.25 191 LEU A C 1
ATOM 1513 O O . LEU A 1 191 ? 16.008 -17.540 -4.972 1.00 80.25 191 LEU A O 1
ATOM 1517 N N . SER A 1 192 ? 14.186 -17.924 -6.234 1.00 80.50 192 SER A N 1
ATOM 1518 C CA . SER A 1 192 ? 13.238 -17.190 -5.377 1.00 80.50 192 SER A CA 1
ATOM 1519 C C . SER A 1 192 ? 13.643 -15.725 -5.150 1.00 80.50 192 SER A C 1
ATOM 1521 O O . SER A 1 192 ? 13.292 -15.116 -4.137 1.00 80.50 192 SER A O 1
ATOM 1523 N N . LEU A 1 193 ? 14.397 -15.149 -6.092 1.00 81.69 193 LEU A N 1
ATOM 1524 C CA . LEU A 1 193 ? 14.854 -13.766 -6.056 1.00 81.69 193 LEU A CA 1
ATOM 1525 C C . LEU A 1 193 ? 13.859 -12.896 -6.811 1.00 81.69 193 LEU A C 1
ATOM 1527 O O . LEU A 1 193 ? 13.562 -13.143 -7.975 1.00 81.69 193 LEU A O 1
ATOM 1531 N N . THR A 1 194 ? 13.362 -11.851 -6.153 1.00 77.19 194 THR A N 1
ATOM 1532 C CA . THR A 1 194 ? 12.435 -10.905 -6.774 1.00 77.19 194 THR A CA 1
ATOM 1533 C C . THR A 1 194 ? 12.838 -9.466 -6.456 1.00 77.19 194 THR A C 1
ATOM 1535 O O . THR A 1 194 ? 13.308 -9.191 -5.349 1.00 77.19 194 THR A O 1
ATOM 1538 N N . PRO A 1 195 ? 12.655 -8.524 -7.398 1.00 75.75 195 PRO A N 1
ATOM 1539 C CA . PRO A 1 195 ? 12.938 -7.108 -7.175 1.00 75.75 195 PRO A CA 1
ATOM 1540 C C . PRO A 1 195 ? 11.839 -6.410 -6.355 1.00 75.75 195 PRO A C 1
ATOM 1542 O O . PRO A 1 195 ? 11.908 -5.198 -6.151 1.00 75.75 195 PRO A O 1
ATOM 1545 N N . TYR A 1 196 ? 10.806 -7.139 -5.907 1.00 68.62 196 TYR A N 1
ATOM 1546 C CA . TYR A 1 196 ? 9.696 -6.552 -5.168 1.00 68.62 196 TYR A CA 1
ATOM 1547 C C . TYR A 1 196 ? 10.184 -5.925 -3.854 1.00 68.62 196 TYR A C 1
ATOM 1549 O O . TYR A 1 196 ? 11.049 -6.482 -3.168 1.00 68.62 196 TYR A O 1
ATOM 1557 N N . PRO A 1 197 ? 9.624 -4.770 -3.458 1.00 62.22 197 PRO A N 1
ATOM 1558 C CA . PRO A 1 197 ? 9.981 -4.142 -2.199 1.00 62.22 197 PRO A CA 1
ATOM 1559 C C . PRO A 1 197 ? 9.740 -5.107 -1.028 1.00 62.22 197 PRO A C 1
ATOM 1561 O O . PRO A 1 197 ? 8.719 -5.793 -0.958 1.00 62.22 197 PRO A O 1
ATOM 1564 N N . LYS A 1 198 ? 10.693 -5.116 -0.084 1.00 55.00 198 LYS A N 1
ATOM 1565 C CA . LYS A 1 198 ? 10.829 -6.048 1.061 1.00 55.00 198 LYS A CA 1
ATOM 1566 C C . LYS A 1 198 ? 9.551 -6.273 1.886 1.00 55.00 198 LYS A C 1
ATOM 1568 O O . LYS A 1 198 ? 9.442 -7.258 2.604 1.00 55.00 198 LYS A O 1
ATOM 1573 N N . HIS A 1 199 ? 8.575 -5.377 1.784 1.00 51.38 199 HIS A N 1
ATOM 1574 C CA . HIS A 1 199 ? 7.310 -5.446 2.510 1.00 51.38 199 HIS A CA 1
ATOM 1575 C C . HIS A 1 199 ? 6.329 -6.511 1.993 1.00 51.38 199 HIS A C 1
ATOM 1577 O O . HIS A 1 199 ? 5.333 -6.750 2.668 1.00 51.38 199 HIS A O 1
ATOM 1583 N N . HIS A 1 200 ? 6.588 -7.156 0.847 1.00 49.34 200 HIS A N 1
ATOM 1584 C CA . HIS A 1 200 ? 5.652 -8.131 0.269 1.00 49.34 200 HIS A CA 1
ATOM 1585 C C . HIS A 1 200 ? 5.932 -9.605 0.583 1.00 49.34 200 HIS A C 1
ATOM 1587 O O . HIS A 1 200 ? 5.010 -10.406 0.477 1.00 49.34 200 HIS A O 1
ATOM 1593 N N . ARG A 1 201 ? 7.154 -9.992 0.974 1.00 50.16 201 ARG A N 1
ATOM 1594 C CA . ARG A 1 201 ? 7.495 -11.404 1.249 1.00 50.16 201 ARG A CA 1
ATOM 1595 C C . ARG A 1 201 ? 8.606 -11.567 2.290 1.00 50.16 201 ARG A C 1
ATOM 1597 O O . ARG A 1 201 ? 9.439 -12.460 2.167 1.00 50.16 201 ARG A O 1
ATOM 1604 N N . ASP A 1 202 ? 8.654 -10.732 3.327 1.00 47.50 202 ASP A N 1
ATOM 1605 C CA . ASP A 1 202 ? 9.575 -10.974 4.448 1.00 47.50 202 ASP A CA 1
ATOM 1606 C C . ASP A 1 202 ? 9.046 -12.143 5.314 1.00 47.50 202 ASP A C 1
ATOM 1608 O O . ASP A 1 202 ? 8.709 -11.990 6.484 1.00 47.50 202 ASP A O 1
ATOM 1612 N N . ALA A 1 203 ? 9.043 -13.356 4.747 1.00 47.19 203 ALA A N 1
ATOM 1613 C CA . ALA A 1 203 ? 9.021 -14.631 5.460 1.00 47.19 203 ALA A CA 1
ATOM 1614 C C . ALA A 1 203 ? 10.386 -14.860 6.139 1.00 47.19 203 ALA A C 1
ATOM 1616 O O . ALA A 1 203 ? 11.037 -15.898 6.005 1.00 47.19 203 ALA A O 1
ATOM 1617 N N . LYS A 1 204 ? 10.880 -13.849 6.861 1.00 53.66 204 LYS A N 1
ATOM 1618 C CA . LYS A 1 204 ? 11.990 -14.022 7.793 1.00 53.66 204 LYS A CA 1
ATOM 1619 C C . LYS A 1 204 ? 11.484 -14.957 8.874 1.00 53.66 204 LYS A C 1
ATOM 1621 O O . LYS A 1 204 ? 10.689 -14.507 9.686 1.00 53.66 204 LYS A O 1
ATOM 1626 N N . SER A 1 205 ? 11.929 -16.219 8.829 1.00 61.56 205 SER A N 1
ATOM 1627 C CA . SER A 1 205 ? 11.800 -17.248 9.876 1.00 61.56 205 SER A CA 1
ATOM 1628 C C .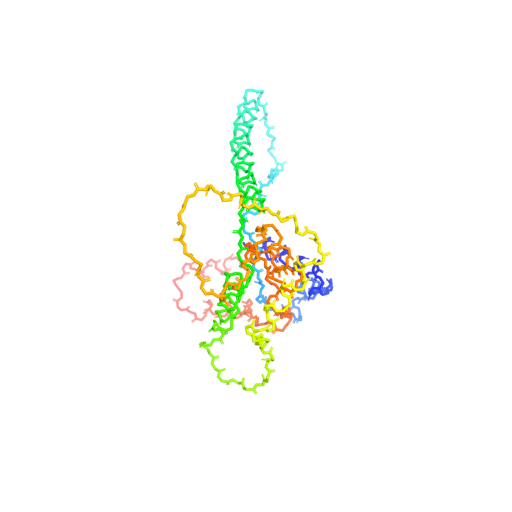 SER A 1 205 ? 10.776 -16.862 10.941 1.00 61.56 205 SER A C 1
ATOM 1630 O O . SER A 1 205 ? 11.145 -16.273 11.962 1.00 61.56 205 SER A O 1
ATOM 1632 N N . HIS A 1 206 ? 9.495 -17.064 10.632 1.00 75.00 206 HIS A N 1
ATOM 1633 C CA . HIS A 1 206 ? 8.421 -16.667 11.529 1.00 75.00 206 HIS A CA 1
ATOM 1634 C C . HIS A 1 206 ? 8.623 -17.353 12.881 1.00 75.00 206 HIS A C 1
ATOM 1636 O O . HIS A 1 206 ? 8.723 -18.574 12.949 1.00 75.00 206 HIS A O 1
ATOM 1642 N N . ILE A 1 207 ? 8.743 -16.556 13.940 1.00 80.19 207 ILE A N 1
ATOM 1643 C CA . ILE A 1 207 ? 8.761 -17.042 15.322 1.00 80.19 207 ILE A CA 1
ATOM 1644 C C . ILE A 1 207 ? 7.337 -16.916 15.835 1.00 80.19 207 ILE A C 1
ATOM 1646 O O . ILE A 1 207 ? 6.769 -15.816 15.733 1.00 80.19 207 ILE A O 1
ATOM 1650 N N . SER A 1 208 ? 6.789 -17.995 16.396 1.00 84.25 208 SER A N 1
ATOM 1651 C CA . SER A 1 208 ? 5.410 -17.979 16.873 1.00 84.25 208 SER A CA 1
ATOM 1652 C C . SER A 1 208 ? 5.211 -16.885 17.920 1.00 84.25 208 SER A C 1
ATOM 1654 O O . SER A 1 208 ? 6.088 -16.631 18.747 1.00 84.25 208 SER A O 1
ATOM 1656 N N . LEU A 1 209 ? 4.063 -16.208 17.892 1.00 85.00 209 LEU A N 1
ATOM 1657 C CA . LEU A 1 209 ? 3.749 -15.099 18.793 1.00 85.00 209 LEU A CA 1
ATOM 1658 C C . LEU A 1 209 ? 3.879 -15.463 20.274 1.00 85.00 209 LEU A C 1
ATOM 1660 O O . LEU A 1 209 ? 4.280 -14.607 21.063 1.00 85.00 209 LEU A O 1
ATOM 1664 N N . MET A 1 210 ? 3.601 -16.715 20.637 1.00 84.69 210 MET A N 1
ATOM 1665 C CA . MET A 1 210 ? 3.714 -17.189 22.020 1.00 84.69 210 MET A CA 1
ATOM 1666 C C . MET A 1 210 ? 5.153 -17.362 22.501 1.00 84.69 210 MET A C 1
ATOM 1668 O O . MET A 1 210 ? 5.413 -17.281 23.699 1.00 84.69 210 MET A O 1
ATOM 1672 N N . GLU A 1 211 ? 6.093 -17.545 21.581 1.00 84.12 211 GLU A N 1
ATOM 1673 C CA . GLU A 1 211 ? 7.512 -17.750 21.883 1.00 84.12 211 GLU A CA 1
ATOM 1674 C C . GLU A 1 211 ? 8.285 -16.425 21.970 1.00 84.12 211 GLU A C 1
ATOM 1676 O O . GLU A 1 211 ? 9.481 -16.398 22.266 1.00 84.12 211 GLU A O 1
ATOM 1681 N N . ARG A 1 212 ? 7.622 -15.296 21.694 1.00 84.88 212 ARG A N 1
ATOM 1682 C CA . ARG A 1 212 ? 8.255 -13.974 21.679 1.00 84.88 212 ARG A CA 1
ATOM 1683 C C . ARG A 1 212 ? 8.338 -13.374 23.074 1.00 84.88 212 ARG A C 1
ATOM 1685 O O . ARG A 1 212 ? 7.487 -13.598 23.932 1.00 84.88 212 ARG A O 1
ATOM 1692 N N . SER A 1 213 ? 9.333 -12.507 23.265 1.00 80.88 213 SER A N 1
ATOM 1693 C CA . SER A 1 213 ? 9.455 -11.700 24.480 1.00 80.88 213 SER A CA 1
ATOM 1694 C C . SER A 1 213 ? 8.165 -10.916 24.737 1.00 80.88 213 SER A C 1
ATOM 1696 O O . SER A 1 213 ? 7.678 -10.199 23.849 1.00 80.88 213 SER A O 1
ATOM 1698 N N . LYS A 1 214 ? 7.643 -11.030 25.956 1.00 82.50 214 LYS A N 1
ATOM 1699 C CA . LYS A 1 214 ? 6.504 -10.251 26.443 1.00 82.50 214 LYS A CA 1
ATOM 1700 C C . LYS A 1 214 ? 7.005 -8.954 27.083 1.00 82.50 214 LYS A C 1
ATOM 1702 O O . LYS A 1 214 ? 8.114 -8.906 27.612 1.00 82.50 214 LYS A O 1
ATOM 1707 N N . GLY A 1 215 ? 6.220 -7.885 26.959 1.00 75.81 215 GLY A N 1
ATOM 1708 C CA . GLY A 1 215 ? 6.516 -6.612 27.626 1.00 75.81 215 GLY A CA 1
ATOM 1709 C C . GLY A 1 215 ? 6.283 -6.672 29.140 1.00 75.81 215 GLY A C 1
ATOM 1710 O O . GLY A 1 215 ? 5.903 -7.710 29.671 1.00 75.81 215 GLY A O 1
ATOM 1711 N N . SER A 1 216 ? 6.458 -5.540 29.825 1.00 74.94 216 SER A N 1
ATOM 1712 C CA . SER A 1 216 ? 6.038 -5.410 31.225 1.00 74.94 216 SER A CA 1
ATOM 1713 C C . SER A 1 216 ? 4.517 -5.500 31.357 1.00 74.94 216 SER A C 1
ATOM 1715 O O . SER A 1 216 ? 3.776 -5.000 30.491 1.00 74.94 216 SER A O 1
ATOM 1717 N N . THR A 1 217 ? 4.065 -6.138 32.437 1.00 79.06 217 THR A N 1
ATOM 1718 C CA . THR A 1 217 ? 2.640 -6.286 32.758 1.00 79.06 217 THR A CA 1
ATOM 1719 C C . THR A 1 217 ? 2.027 -4.931 33.122 1.00 79.06 217 THR A C 1
ATOM 1721 O O . THR A 1 217 ? 2.719 -3.910 33.236 1.00 79.06 217 THR A O 1
ATOM 1724 N N . TYR A 1 218 ? 0.700 -4.877 33.237 1.00 72.94 218 TYR A N 1
ATOM 1725 C CA . TYR A 1 218 ? 0.035 -3.668 33.719 1.00 72.94 218 TYR A CA 1
ATOM 1726 C C . TYR A 1 218 ? 0.433 -3.384 35.170 1.00 72.94 218 TYR A C 1
ATOM 1728 O O . TYR A 1 218 ? 0.790 -2.256 35.501 1.00 72.94 218 TYR A O 1
ATOM 1736 N N . GLU A 1 219 ? 0.470 -4.424 35.994 1.00 75.56 219 GLU A N 1
ATOM 1737 C CA . GLU A 1 219 ? 0.846 -4.399 37.401 1.00 75.56 219 GLU A CA 1
ATOM 1738 C C . GLU A 1 219 ? 2.279 -3.884 37.581 1.00 75.56 219 GLU A C 1
ATOM 1740 O O . GLU A 1 219 ? 2.503 -2.984 38.388 1.00 75.56 219 GLU A O 1
ATOM 1745 N N . ASP A 1 220 ? 3.227 -4.349 36.760 1.00 79.25 220 ASP A N 1
ATOM 1746 C CA . ASP A 1 220 ? 4.616 -3.870 36.767 1.00 79.25 220 ASP A CA 1
ATOM 1747 C C . ASP A 1 220 ? 4.699 -2.378 36.421 1.00 79.25 220 ASP A C 1
ATOM 1749 O O . ASP A 1 220 ? 5.480 -1.627 37.009 1.00 79.25 220 ASP A O 1
ATOM 1753 N N . LYS A 1 221 ? 3.887 -1.919 35.459 1.00 77.38 221 LYS A N 1
ATOM 1754 C CA . LYS A 1 221 ? 3.831 -0.500 35.072 1.00 77.38 221 LYS A CA 1
ATOM 1755 C C . LYS A 1 221 ? 3.212 0.352 36.172 1.00 77.38 221 LYS A C 1
ATOM 1757 O O . LYS A 1 221 ? 3.709 1.446 36.426 1.00 77.38 221 LYS A O 1
ATOM 1762 N N . VAL A 1 222 ? 2.161 -0.136 36.827 1.00 75.81 222 VAL A N 1
ATOM 1763 C CA . VAL A 1 222 ? 1.529 0.540 37.967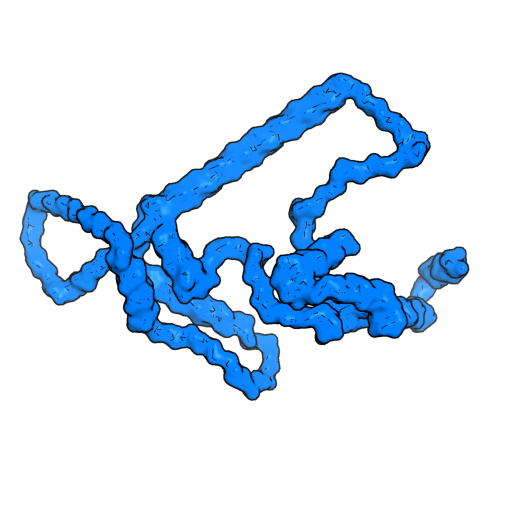 1.00 75.81 222 VAL A CA 1
ATOM 1764 C C . VAL A 1 222 ? 2.511 0.623 39.133 1.00 75.81 222 VAL A C 1
ATOM 1766 O O . VAL A 1 222 ? 2.727 1.709 39.664 1.00 75.81 222 VAL A O 1
ATOM 1769 N N . ALA A 1 223 ? 3.191 -0.472 39.473 1.00 77.25 223 ALA A N 1
ATOM 1770 C CA . ALA A 1 223 ? 4.219 -0.491 40.509 1.00 77.25 223 ALA A CA 1
ATOM 1771 C C . ALA A 1 223 ? 5.385 0.458 40.181 1.00 77.25 223 ALA A C 1
ATOM 1773 O O . ALA A 1 223 ? 5.852 1.187 41.057 1.00 77.25 223 ALA A O 1
ATOM 1774 N N . ALA A 1 224 ? 5.817 0.530 38.917 1.00 79.00 224 ALA A N 1
ATOM 1775 C CA . ALA A 1 224 ? 6.839 1.477 38.468 1.00 79.00 224 ALA A CA 1
ATOM 1776 C C . ALA A 1 224 ? 6.386 2.943 38.596 1.00 79.00 224 ALA A C 1
ATOM 1778 O O . ALA A 1 224 ? 7.164 3.797 39.013 1.00 79.00 224 ALA A O 1
ATOM 1779 N N . ILE A 1 225 ? 5.124 3.249 38.281 1.00 74.12 225 ILE A N 1
ATOM 1780 C CA . ILE A 1 225 ? 4.548 4.589 38.481 1.00 74.12 225 ILE A CA 1
ATOM 1781 C C . ILE A 1 225 ? 4.482 4.930 39.975 1.00 74.12 225 ILE A C 1
ATOM 1783 O O . ILE A 1 225 ? 4.801 6.050 40.363 1.00 74.12 225 ILE A O 1
ATOM 1787 N N . LEU A 1 226 ? 4.097 3.977 40.824 1.00 72.06 226 LEU A N 1
ATOM 1788 C CA . LEU A 1 226 ? 3.960 4.196 42.266 1.00 72.06 226 LEU A CA 1
ATOM 1789 C C . LEU A 1 226 ? 5.308 4.308 43.000 1.00 72.06 226 LEU A C 1
ATOM 1791 O O . LEU A 1 226 ? 5.377 4.982 44.025 1.00 72.06 226 LEU A O 1
ATOM 1795 N N . SER A 1 227 ? 6.364 3.671 42.486 1.00 70.50 227 SER A N 1
ATOM 1796 C CA . SER A 1 227 ? 7.715 3.657 43.077 1.00 70.50 227 SER A CA 1
ATOM 1797 C C . SER A 1 227 ? 8.630 4.793 42.603 1.00 70.50 227 SER A C 1
ATOM 1799 O O . SER A 1 227 ? 9.639 5.071 43.251 1.00 70.50 227 SER A O 1
ATOM 1801 N N . GLN A 1 228 ? 8.302 5.477 41.502 1.00 62.16 228 GLN A N 1
ATOM 1802 C CA . GLN A 1 228 ? 9.061 6.641 41.035 1.00 62.16 228 GLN A CA 1
ATOM 1803 C C . GLN A 1 228 ? 8.677 7.919 41.805 1.00 62.16 228 GLN A C 1
ATOM 1805 O O . GLN A 1 228 ? 7.495 8.138 42.083 1.00 62.16 228 GLN A O 1
ATOM 1810 N N . PRO A 1 229 ? 9.630 8.834 42.084 1.00 58.38 229 PRO A N 1
ATOM 1811 C CA . PRO A 1 229 ? 9.332 10.151 42.638 1.00 58.38 229 PRO A CA 1
ATOM 1812 C C . PRO A 1 229 ? 8.707 11.033 41.543 1.00 58.38 229 PRO A C 1
ATOM 1814 O O . PRO A 1 229 ? 9.357 11.878 40.933 1.00 58.38 229 PRO A O 1
ATOM 1817 N N . LEU A 1 230 ? 7.436 10.794 41.220 1.00 56.53 230 LEU A N 1
ATOM 1818 C CA . LEU A 1 230 ? 6.695 11.570 40.229 1.00 56.53 230 LEU A CA 1
ATOM 1819 C C . LEU A 1 230 ? 6.138 12.856 40.853 1.00 56.53 230 LEU A C 1
ATOM 1821 O O . LEU A 1 230 ? 5.617 12.856 41.966 1.00 56.53 230 LEU A O 1
ATOM 1825 N N . SER A 1 231 ? 6.190 13.950 40.084 1.00 59.72 231 SER A N 1
ATOM 1826 C CA . SER A 1 231 ? 5.490 15.211 40.373 1.00 59.72 231 SER A CA 1
ATOM 1827 C C . SER A 1 231 ? 4.045 14.942 40.821 1.00 59.72 231 SER A C 1
ATOM 1829 O O . SER A 1 231 ? 3.294 14.264 40.111 1.00 59.72 231 SER A O 1
ATOM 1831 N N . GLY A 1 232 ? 3.654 15.490 41.980 1.00 59.62 232 GLY A N 1
ATOM 1832 C CA . GLY A 1 232 ? 2.406 15.164 42.688 1.00 59.62 232 GLY A CA 1
ATOM 1833 C C . GLY A 1 232 ? 1.133 15.195 41.832 1.00 59.62 232 GLY A C 1
ATOM 1834 O O . GLY A 1 232 ? 0.234 14.392 42.052 1.00 59.62 232 GLY A O 1
ATOM 1835 N N . LYS A 1 233 ? 1.087 16.015 40.771 1.00 60.19 233 LYS A N 1
ATOM 1836 C CA . LYS A 1 233 ? -0.058 16.094 39.843 1.00 60.19 233 LYS A CA 1
ATOM 1837 C C . LYS A 1 233 ? -0.309 14.807 39.040 1.00 60.19 233 LYS A C 1
ATOM 1839 O O . LYS A 1 233 ? -1.461 14.509 38.739 1.00 60.19 233 LYS A O 1
ATOM 1844 N N . LYS A 1 234 ? 0.732 14.042 38.674 1.00 56.44 234 LYS A N 1
ATOM 1845 C CA . LYS A 1 234 ? 0.563 12.761 37.950 1.00 56.44 234 LYS A CA 1
ATOM 1846 C C . LYS A 1 234 ? 0.052 11.653 38.870 1.00 56.44 234 LYS A C 1
ATOM 1848 O O . LYS A 1 234 ? -0.771 10.854 38.439 1.00 56.44 234 LYS A O 1
ATOM 1853 N N . ARG A 1 235 ? 0.509 11.638 40.126 1.00 60.97 235 ARG A N 1
ATOM 1854 C CA . ARG A 1 235 ? 0.057 10.687 41.150 1.00 60.97 235 ARG A CA 1
ATOM 1855 C C . ARG A 1 235 ? -1.398 10.951 41.551 1.00 60.97 235 ARG A C 1
ATOM 1857 O O . ARG A 1 235 ? -2.179 10.010 41.603 1.00 60.97 235 ARG A O 1
ATOM 1864 N N . GLN A 1 236 ? -1.770 12.221 41.731 1.00 60.00 236 GLN A N 1
ATOM 1865 C CA . GLN A 1 236 ? -3.137 12.629 42.077 1.00 60.00 236 GLN A CA 1
ATOM 1866 C C . GLN A 1 236 ? -4.158 12.186 41.017 1.00 60.00 236 GLN A C 1
ATOM 1868 O O . GLN A 1 236 ? -5.136 11.529 41.348 1.00 60.00 236 GLN A O 1
ATOM 1873 N N . ARG A 1 237 ? -3.871 12.432 39.728 1.00 63.06 237 ARG A N 1
ATOM 1874 C CA . ARG A 1 237 ? -4.743 12.010 38.615 1.00 63.06 237 ARG A CA 1
ATOM 1875 C C . ARG A 1 237 ? -4.915 10.495 38.506 1.00 63.06 237 ARG A C 1
ATOM 1877 O O . ARG A 1 237 ? -5.907 10.051 37.945 1.00 63.06 237 ARG A O 1
ATOM 1884 N N . PHE A 1 238 ? -3.943 9.702 38.957 1.00 61.72 238 PHE A N 1
ATOM 1885 C CA . PHE A 1 238 ? -4.073 8.244 38.950 1.00 61.72 238 PHE A CA 1
ATOM 1886 C C . PHE A 1 238 ? -5.005 7.765 40.070 1.00 61.72 238 PHE A C 1
ATOM 1888 O O . PHE A 1 238 ? -5.825 6.890 39.831 1.00 61.72 238 PHE A O 1
ATOM 1895 N N . ILE A 1 239 ? -4.913 8.374 41.257 1.00 65.69 239 ILE A N 1
ATOM 1896 C CA . ILE A 1 239 ? -5.790 8.071 42.399 1.00 65.69 239 ILE A CA 1
ATOM 1897 C C . ILE A 1 239 ? -7.232 8.523 42.119 1.00 65.69 239 ILE A C 1
ATOM 1899 O O . ILE A 1 239 ? -8.161 7.810 42.456 1.00 65.69 239 ILE A O 1
ATOM 1903 N N . GLU A 1 240 ? -7.424 9.676 41.473 1.00 62.34 240 GLU A N 1
ATOM 1904 C CA . GLU A 1 240 ? -8.759 10.220 41.159 1.00 62.34 240 GLU A CA 1
ATOM 1905 C C . GLU A 1 240 ? -9.525 9.446 40.072 1.00 62.34 240 GLU A C 1
ATOM 1907 O O . GLU A 1 240 ? -10.732 9.616 39.955 1.00 62.34 240 GLU A O 1
ATOM 1912 N N . ASN A 1 241 ? -8.839 8.636 39.256 1.00 58.62 241 ASN A N 1
ATOM 1913 C CA . ASN A 1 241 ? -9.455 7.837 38.187 1.00 58.62 241 ASN A CA 1
ATOM 1914 C C . ASN A 1 241 ? -9.605 6.343 38.553 1.00 58.62 241 ASN A C 1
ATOM 1916 O O . ASN A 1 241 ? -9.921 5.544 37.668 1.00 58.62 241 ASN A O 1
ATOM 1920 N N . GLN A 1 242 ? -9.329 5.964 39.808 1.00 50.09 242 GLN A N 1
ATOM 1921 C CA . GLN A 1 242 ? -9.714 4.669 40.393 1.00 50.09 242 GLN A CA 1
ATOM 1922 C C . GLN A 1 242 ? -11.129 4.749 40.962 1.00 50.09 242 GLN A C 1
ATOM 1924 O O . GLN A 1 242 ? -11.843 3.731 40.833 1.00 50.09 242 GLN A O 1
#

Sequence (242 aa):
HMIRCIVSITFMVGQELEKPQIMTQLLDISTNAAKPSYPMAPDKPLVLHKCDFNNVTFGYTSQNLWNVTYHLENQWEELVLGAERIKDALRSLQEYAMIDVREDLCRFVQDYLAKAGGSRGRSRKNKKGKDTLVFSHLDLVKLLDESACEQGSEMLDVRPSPANQTPPAPTSTKKKLISWGKALQLMETKLSLTPYPKHHRDAKSHISLMERSKGSTYEDKVAAILSQPLSGKKRQRFIENQ

Solvent-accessible surface area (backbone atoms only — not comparable to full-atom values): 15407 Å² total; per-residue (Å²): 112,67,68,35,37,53,53,31,53,53,50,35,33,77,67,68,70,40,63,77,65,53,60,62,54,67,69,32,53,92,87,34,62,33,63,46,71,71,66,70,42,78,63,90,83,69,72,91,84,83,86,88,56,99,90,61,84,87,85,84,51,73,68,59,52,49,53,51,49,54,54,51,51,54,54,47,52,55,52,49,54,54,50,51,54,52,51,49,52,53,48,48,43,25,67,70,39,70,44,38,48,72,67,50,50,42,48,52,52,50,54,50,54,53,53,67,60,62,76,74,73,91,76,78,96,75,94,71,92,72,89,70,88,76,74,52,73,67,56,47,37,50,61,54,48,57,65,56,59,80,62,78,74,81,79,80,78,79,79,78,81,92,80,84,90,79,89,77,75,97,75,73,75,77,82,49,70,42,33,39,44,57,51,49,51,48,32,36,76,75,66,70,43,70,90,67,67,70,89,78,72,70,76,65,78,83,71,54,66,86,78,39,67,54,52,78,34,66,66,57,51,51,51,51,60,71,71,45,97,62,64,65,72,64,56,50,57,54,64,75,73,109

Foldseek 3Di:
DVVQQVVQVVVCCVVVVDPPCVVVQQPPCVNDLFAFDGDGHDPVPDDDDDDDDPPDDDDDDPVVVVVVVVVVVVVVVVVVVVVVVVVVVVVCQQPPPKDFQLPPLLVVVLVVLVVVVVVPDDDDDDDDDDPSPNDDSVNSSCLRVVLLPVDDDDDPPPDDDDDDDDDDDPPCPDGDIDGNNSSQVSCCPPPVDHPDPCSPDPVPVRDDRVRGDGDDGPVRVVVVVVPDPDDVVVVVVVVVVD

Organism: NCBI:txid420281

pLDDT: mean 75.6, std 19.82, range [29.83, 98.19]

Mean predicted aligned error: 15.26 Å

Radius of gyration: 29.48 Å; Cα contacts (8 Å, |Δi|>4): 128; chains: 1; bounding box: 68×48×88 Å